Protein AF-A0A965FC58-F1 (afdb_monomer_lite)

Sequence (227 aa):
DEAPAARVEVAKRLWRQMPETAWLRRNPWITDHEKGGDAGLYDLLLNPRDVAFTVPAFNALIAAAGLRIVCLVEPLRYDPLSYLSDPKLRPRIEAMDMMQRAALAEAITGNMGVHIAYCVRADAPVNSAPWDDPAAIPCLRELDGAKLAAGIPRDGVLRVTFDGLTVPVPLPRLAGAILSRIDGKRSIGEIGDDLAQNGTAREVFAREFQALVAAMEKTNRLLISAP

Foldseek 3Di:
DDDLVVVLVVLVVVVVVDDCPDLCNVDPQQCQLPPVPSVSVCVQPPDPPDDDDQLVRVQVVQVVVQKGFPDWALLCLLAVVQPDDDPVCVVVSVPDDSSRSNNVSCVPPVNDPDTDTDMDGPPDDDDDAPLVDQQWAKAFDVDALQVVLVPQDPQQWDWQDDRNDTGTQRAFPCSSLQSNPRPRPHGNNRSLVVVVVVPQDSVNSSVRSVRRCVRCVSRVTMDTDDD

Structure (mmCIF, N/CA/C/O backbone):
data_AF-A0A965FC58-F1
#
_entry.id   AF-A0A965FC58-F1
#
loop_
_atom_site.group_PDB
_atom_site.id
_atom_site.type_symbol
_atom_site.label_atom_id
_atom_site.label_alt_id
_atom_site.label_comp_id
_atom_site.label_asym_id
_atom_site.label_entity_id
_atom_site.label_seq_id
_atom_site.pdbx_PDB_ins_code
_atom_site.Cartn_x
_atom_site.Cartn_y
_atom_site.Cartn_z
_atom_site.occupancy
_atom_site.B_iso_or_equiv
_atom_site.auth_seq_id
_atom_site.auth_comp_id
_atom_site.auth_asym_id
_atom_site.auth_atom_id
_atom_site.pdbx_PDB_model_num
ATOM 1 N N . ASP A 1 1 ? 25.022 -15.380 -28.107 1.00 76.94 1 ASP A N 1
ATOM 2 C CA . ASP A 1 1 ? 24.907 -14.219 -27.204 1.00 76.94 1 ASP A CA 1
ATOM 3 C C . ASP A 1 1 ? 26.268 -13.707 -26.783 1.00 76.94 1 ASP A C 1
ATOM 5 O O . ASP A 1 1 ? 27.195 -14.497 -26.635 1.00 76.94 1 ASP A O 1
ATOM 9 N N . GLU A 1 2 ? 26.396 -12.389 -26.641 1.00 88.81 2 GLU A N 1
ATOM 10 C CA . GLU A 1 2 ? 27.607 -11.739 -26.133 1.00 88.81 2 GLU A CA 1
ATOM 11 C C . GLU A 1 2 ? 27.845 -12.074 -24.651 1.00 88.81 2 GLU A C 1
ATOM 13 O O . GLU A 1 2 ? 26.899 -12.258 -2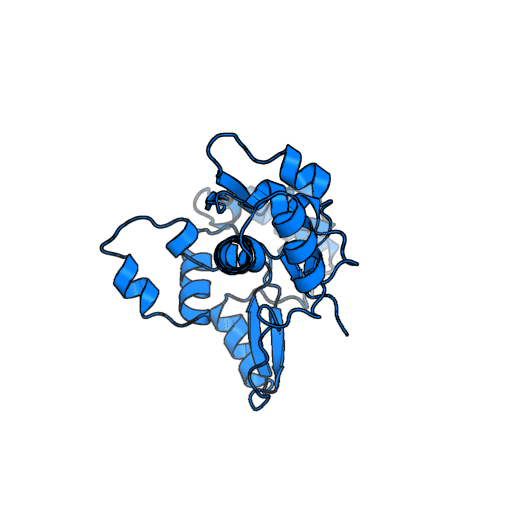3.878 1.00 88.81 2 GLU A O 1
ATOM 18 N N . ALA A 1 3 ? 29.114 -12.101 -24.232 1.00 94.12 3 ALA A N 1
ATOM 19 C CA . ALA A 1 3 ? 29.469 -12.281 -22.827 1.00 94.12 3 ALA A CA 1
ATOM 20 C C . ALA A 1 3 ? 28.916 -11.125 -21.961 1.00 94.12 3 ALA A C 1
ATOM 22 O O . ALA A 1 3 ? 28.883 -9.983 -22.431 1.00 94.12 3 ALA A O 1
ATOM 23 N N . PRO A 1 4 ? 28.542 -11.363 -20.686 1.00 93.44 4 PRO A N 1
ATOM 24 C CA . PRO A 1 4 ? 27.946 -10.337 -19.825 1.00 93.44 4 PRO A CA 1
ATOM 25 C C . PRO A 1 4 ? 28.721 -9.013 -19.777 1.00 93.44 4 PRO A C 1
ATOM 27 O O . PRO A 1 4 ? 28.120 -7.956 -19.935 1.00 93.44 4 PRO A O 1
ATOM 30 N N . ALA A 1 5 ? 30.051 -9.061 -19.658 1.00 94.75 5 ALA A N 1
ATOM 31 C CA . ALA A 1 5 ? 30.891 -7.861 -19.631 1.00 94.75 5 ALA A CA 1
ATOM 32 C C . ALA A 1 5 ? 30.798 -7.028 -20.924 1.00 94.75 5 ALA A C 1
ATOM 34 O O . ALA A 1 5 ? 30.762 -5.802 -20.867 1.00 94.75 5 ALA A O 1
ATOM 35 N N . ALA A 1 6 ? 30.700 -7.677 -22.089 1.00 96.56 6 ALA A N 1
ATOM 36 C CA . ALA A 1 6 ? 30.543 -6.978 -23.364 1.00 96.56 6 ALA A CA 1
ATOM 37 C C . ALA A 1 6 ? 29.185 -6.261 -23.444 1.00 96.56 6 ALA A C 1
ATOM 39 O O . ALA A 1 6 ? 29.128 -5.087 -23.811 1.00 96.56 6 ALA A O 1
ATOM 40 N N . ARG A 1 7 ? 28.111 -6.923 -22.992 1.00 95.94 7 ARG A N 1
ATOM 41 C CA . ARG A 1 7 ? 26.759 -6.340 -22.931 1.00 95.94 7 ARG A CA 1
ATOM 42 C C . ARG A 1 7 ? 26.706 -5.120 -22.009 1.00 95.94 7 ARG A C 1
ATOM 44 O O . ARG A 1 7 ? 26.117 -4.104 -22.373 1.00 95.94 7 ARG A O 1
ATOM 51 N N . VAL A 1 8 ? 27.356 -5.198 -20.843 1.00 96.69 8 VAL A N 1
ATOM 52 C CA . VAL A 1 8 ? 27.489 -4.071 -19.901 1.00 96.69 8 VAL A CA 1
ATOM 53 C C . VAL A 1 8 ? 28.197 -2.889 -20.560 1.00 96.69 8 VAL A C 1
ATOM 55 O O . VAL A 1 8 ? 27.718 -1.759 -20.475 1.00 96.69 8 VAL A O 1
ATOM 58 N N . GLU A 1 9 ? 29.307 -3.128 -21.260 1.00 97.38 9 GLU A N 1
ATOM 59 C CA . GLU A 1 9 ? 30.044 -2.057 -21.936 1.00 97.38 9 GLU A CA 1
ATOM 60 C C . GLU A 1 9 ? 29.221 -1.377 -23.039 1.00 97.38 9 GLU A C 1
ATOM 62 O O . GLU A 1 9 ? 29.240 -0.146 -23.156 1.00 97.38 9 GLU A O 1
ATOM 67 N N . VAL A 1 10 ? 28.447 -2.145 -23.812 1.00 96.94 10 VAL A N 1
ATOM 68 C CA . VAL A 1 10 ? 27.499 -1.596 -24.794 1.00 96.94 10 VAL A CA 1
ATOM 69 C C . VAL A 1 10 ? 26.418 -0.763 -24.096 1.00 96.94 10 VAL A C 1
ATOM 71 O O . VAL A 1 10 ? 26.195 0.387 -24.483 1.00 96.94 10 VAL A O 1
ATOM 74 N N . ALA A 1 11 ? 25.807 -1.279 -23.026 1.00 96.44 11 ALA A N 1
ATOM 75 C CA . ALA A 1 11 ? 24.782 -0.568 -22.262 1.00 96.44 11 ALA A CA 1
ATOM 76 C C . ALA A 1 11 ? 25.298 0.757 -21.679 1.00 96.44 11 ALA A C 1
ATOM 78 O O . ALA A 1 11 ? 24.645 1.786 -21.837 1.00 96.44 11 ALA A O 1
ATOM 79 N N . LYS A 1 12 ? 26.506 0.788 -21.100 1.00 97.06 12 LYS A N 1
ATOM 80 C CA . LYS A 1 12 ? 27.134 2.030 -20.603 1.00 97.06 12 LYS A CA 1
ATOM 81 C C . LYS A 1 12 ? 27.362 3.058 -21.709 1.00 97.06 12 LYS A C 1
ATOM 83 O O . LYS A 1 12 ? 27.281 4.266 -21.472 1.00 97.06 12 LYS A O 1
ATOM 88 N N . ARG A 1 13 ? 27.738 2.613 -22.913 1.00 97.25 13 ARG A N 1
ATOM 89 C CA . ARG A 1 13 ? 27.948 3.499 -24.073 1.00 97.25 13 ARG A CA 1
ATOM 90 C C . ARG A 1 13 ? 26.631 4.068 -24.582 1.00 97.25 13 ARG A C 1
ATOM 92 O O . ARG A 1 13 ? 26.593 5.256 -24.899 1.00 97.25 13 ARG A O 1
ATOM 99 N N . LEU A 1 14 ? 25.581 3.249 -24.629 1.00 95.75 14 LEU A N 1
ATOM 100 C CA . LEU A 1 14 ? 24.233 3.684 -24.981 1.00 95.75 14 LEU A CA 1
ATOM 101 C C . LEU A 1 14 ? 23.686 4.667 -23.941 1.00 95.75 14 LEU A C 1
ATOM 103 O O . LEU A 1 14 ? 23.241 5.749 -24.310 1.00 95.75 14 LEU A O 1
ATOM 107 N N . TRP A 1 15 ? 23.787 4.335 -22.650 1.00 95.94 15 TRP A N 1
ATOM 108 C CA . TRP A 1 15 ? 23.275 5.163 -21.556 1.00 95.94 15 TRP A CA 1
ATOM 109 C C . TRP A 1 15 ? 23.852 6.581 -21.578 1.00 95.94 15 TRP A C 1
ATOM 111 O O . TRP A 1 15 ? 23.108 7.559 -21.554 1.00 95.94 15 TRP A O 1
ATOM 121 N N . ARG A 1 16 ? 25.176 6.708 -21.749 1.00 95.31 16 ARG A N 1
ATOM 122 C CA . ARG A 1 16 ? 25.852 8.012 -21.874 1.00 95.31 16 ARG A CA 1
ATOM 123 C C . ARG A 1 16 ? 25.306 8.878 -23.014 1.00 95.31 16 ARG A C 1
ATOM 125 O O . ARG A 1 16 ? 25.353 10.101 -22.913 1.00 95.31 16 ARG A O 1
ATOM 132 N N . GLN A 1 17 ? 24.790 8.254 -24.070 1.00 96.00 17 GLN A N 1
ATOM 133 C CA . GLN A 1 17 ? 24.261 8.916 -25.262 1.00 96.00 17 GLN A CA 1
ATOM 134 C C . GLN A 1 17 ? 22.729 9.021 -25.272 1.00 96.00 17 GLN A C 1
ATOM 136 O O . GLN A 1 17 ? 22.182 9.611 -26.202 1.00 96.00 17 GLN A O 1
ATOM 141 N N . MET A 1 18 ? 22.021 8.474 -24.272 1.00 95.06 18 MET A N 1
ATOM 142 C CA . MET A 1 18 ? 20.559 8.554 -24.233 1.00 95.06 18 MET A CA 1
ATOM 143 C C . MET A 1 18 ? 20.109 10.019 -24.240 1.00 95.06 18 MET A C 1
ATOM 145 O O . MET A 1 18 ? 20.597 10.798 -23.424 1.00 95.06 18 MET A O 1
ATOM 149 N N . PRO A 1 19 ? 19.168 10.425 -25.103 1.00 96.06 19 PRO A N 1
ATOM 150 C CA . PRO A 1 19 ? 18.664 11.789 -25.084 1.00 96.06 19 PRO A CA 1
ATOM 151 C C . PRO A 1 19 ? 17.946 12.090 -23.763 1.00 96.06 19 PRO A C 1
ATOM 153 O O . PRO A 1 19 ? 17.388 11.204 -23.115 1.00 96.06 19 PRO A O 1
ATOM 156 N N . GLU A 1 20 ? 17.886 13.368 -23.397 1.00 94.38 20 GLU A N 1
ATOM 157 C CA . GLU A 1 20 ? 17.136 13.860 -22.231 1.00 94.38 20 GLU A CA 1
ATOM 158 C C . GLU A 1 20 ? 15.627 13.566 -22.292 1.00 94.38 20 GLU A C 1
ATOM 160 O O . GLU A 1 20 ? 14.919 13.751 -21.307 1.00 94.38 20 GLU A O 1
ATOM 165 N N . THR A 1 21 ? 15.110 13.138 -23.447 1.00 94.88 21 THR A N 1
ATOM 166 C CA . THR A 1 21 ? 13.716 12.725 -23.655 1.00 94.88 21 THR A CA 1
ATOM 167 C C . THR A 1 21 ? 13.438 11.283 -23.235 1.00 94.88 21 THR A C 1
ATOM 169 O O . THR A 1 21 ? 12.270 10.915 -23.109 1.00 94.88 21 THR A O 1
ATOM 172 N N . ALA A 1 22 ? 14.472 10.469 -23.001 1.00 94.62 22 ALA A N 1
ATOM 173 C CA . ALA A 1 22 ? 14.313 9.089 -22.563 1.00 94.62 22 ALA A CA 1
ATOM 174 C C . ALA A 1 22 ? 13.614 9.028 -21.199 1.00 94.62 22 ALA A C 1
ATOM 176 O O . ALA A 1 22 ? 14.042 9.675 -20.246 1.00 94.62 22 ALA A O 1
ATOM 177 N N . TRP A 1 23 ? 12.543 8.238 -21.096 1.00 91.31 23 TRP A N 1
ATOM 178 C CA . TRP A 1 23 ? 11.701 8.213 -19.895 1.00 91.31 23 TRP A CA 1
ATOM 179 C C . TRP A 1 23 ? 12.469 7.784 -18.649 1.00 91.31 23 TRP A C 1
ATOM 181 O O . TRP A 1 23 ? 12.365 8.451 -17.627 1.00 91.31 23 TRP A O 1
ATOM 191 N N . LEU A 1 24 ? 13.302 6.742 -18.757 1.00 92.00 24 LEU A N 1
ATOM 192 C CA . LEU A 1 24 ? 14.154 6.305 -17.652 1.00 92.00 24 LEU A CA 1
ATOM 193 C C . LEU A 1 24 ? 15.129 7.408 -17.215 1.00 92.00 24 LEU A C 1
ATOM 195 O O . LEU A 1 24 ? 15.294 7.633 -16.026 1.00 92.00 24 LEU A O 1
ATOM 199 N N . ARG A 1 25 ? 15.700 8.165 -18.162 1.00 93.38 25 ARG A N 1
ATOM 200 C CA . ARG A 1 25 ? 16.608 9.287 -17.865 1.00 93.38 25 ARG A CA 1
ATOM 201 C C . ARG A 1 25 ? 15.901 10.477 -17.213 1.00 93.38 25 ARG A C 1
ATOM 203 O O . ARG A 1 25 ? 16.520 11.213 -16.455 1.00 93.38 25 ARG A O 1
ATOM 210 N N . ARG A 1 26 ? 14.611 10.676 -17.497 1.00 93.06 26 ARG A N 1
ATOM 211 C CA . ARG A 1 26 ? 13.772 11.691 -16.836 1.00 93.06 26 ARG A CA 1
ATOM 212 C C . ARG A 1 26 ? 13.254 11.249 -15.470 1.00 93.06 26 ARG A C 1
ATOM 214 O O . ARG A 1 26 ? 12.702 12.084 -14.760 1.00 93.06 26 ARG A O 1
ATOM 221 N N . ASN A 1 27 ? 13.385 9.971 -15.119 1.00 92.06 27 ASN A N 1
ATOM 222 C CA . ASN A 1 27 ? 12.831 9.413 -13.897 1.00 92.06 27 ASN A CA 1
ATOM 223 C C . ASN A 1 27 ? 13.855 9.498 -12.750 1.00 92.06 27 ASN A C 1
ATOM 225 O O . ASN A 1 27 ? 14.824 8.744 -12.755 1.00 92.06 27 ASN A O 1
ATOM 229 N N . PRO A 1 28 ? 13.654 10.365 -11.740 1.00 91.31 28 PRO A N 1
ATOM 230 C CA . PRO A 1 28 ? 14.604 10.506 -10.637 1.00 91.31 28 PRO A CA 1
ATOM 231 C C . PRO A 1 28 ? 14.507 9.374 -9.599 1.00 91.31 28 PRO A C 1
ATOM 233 O O . PRO A 1 28 ? 15.311 9.336 -8.667 1.00 91.31 28 PRO A O 1
ATOM 236 N N . TRP A 1 29 ? 13.520 8.482 -9.720 1.00 91.38 29 TRP A N 1
ATOM 237 C CA . TRP A 1 29 ? 13.201 7.471 -8.710 1.00 91.38 29 TRP A CA 1
ATOM 238 C C . TRP A 1 29 ? 13.783 6.092 -9.036 1.00 91.38 29 TRP A C 1
ATOM 240 O O . TRP A 1 29 ? 14.096 5.336 -8.123 1.00 91.38 29 TRP A O 1
ATOM 250 N N . ILE A 1 30 ? 13.997 5.776 -10.317 1.00 90.81 30 ILE A N 1
ATOM 251 C CA . ILE A 1 30 ? 14.591 4.504 -10.756 1.00 90.81 30 ILE A CA 1
ATOM 252 C C . ILE A 1 30 ? 16.074 4.733 -11.063 1.00 90.81 30 ILE A C 1
ATOM 254 O O . ILE A 1 30 ? 16.425 5.159 -12.158 1.00 90.81 30 ILE A O 1
ATOM 258 N N . THR A 1 31 ? 16.951 4.460 -10.090 1.00 91.94 31 THR A N 1
ATOM 259 C CA . THR A 1 31 ? 18.372 4.885 -10.151 1.00 91.94 31 THR A CA 1
ATOM 260 C C . THR A 1 31 ? 19.401 3.752 -10.093 1.00 91.94 31 THR A C 1
ATOM 262 O O . THR A 1 31 ? 20.603 4.015 -10.069 1.00 91.94 31 THR A O 1
ATOM 265 N N . ASP A 1 32 ? 18.967 2.492 -10.092 1.00 91.25 32 ASP A N 1
ATOM 266 C CA . ASP A 1 32 ? 19.854 1.343 -9.841 1.00 91.25 32 ASP A CA 1
ATOM 267 C C . ASP A 1 32 ? 20.935 1.177 -10.914 1.00 91.25 32 ASP A C 1
ATOM 269 O O . ASP A 1 32 ? 22.079 0.850 -10.604 1.00 91.25 32 ASP A O 1
ATOM 273 N N . HIS A 1 33 ? 20.615 1.508 -12.166 1.00 93.25 33 HIS A N 1
ATOM 274 C CA . HIS A 1 33 ? 21.570 1.512 -13.274 1.00 93.25 33 HIS A CA 1
ATOM 275 C C . HIS A 1 33 ? 22.667 2.585 -13.156 1.00 93.25 33 HIS A C 1
ATOM 277 O O . HIS A 1 33 ? 23.696 2.477 -13.822 1.00 93.25 33 HIS A O 1
ATOM 283 N N . GLU A 1 34 ? 22.470 3.607 -12.318 1.00 92.56 34 GLU A N 1
ATOM 284 C CA . GLU A 1 34 ? 23.461 4.657 -12.058 1.00 92.56 34 GLU A CA 1
ATOM 285 C C . GLU A 1 34 ? 24.227 4.406 -10.756 1.00 92.56 34 GLU A C 1
ATOM 287 O O . GLU A 1 34 ? 25.446 4.564 -10.708 1.00 92.56 34 GLU A O 1
ATOM 292 N N . LYS A 1 35 ? 23.519 4.006 -9.692 1.00 93.25 35 LYS A N 1
ATOM 293 C CA . LYS A 1 35 ? 24.089 3.855 -8.342 1.00 93.25 35 LYS A CA 1
ATOM 294 C C . LYS A 1 35 ? 24.624 2.452 -8.058 1.00 93.25 35 LYS A C 1
ATOM 296 O O . LYS A 1 35 ? 25.523 2.306 -7.237 1.00 93.25 35 LYS A O 1
ATOM 301 N N . GLY A 1 36 ? 24.090 1.431 -8.724 1.00 92.19 36 GLY A N 1
ATOM 302 C CA . GLY A 1 36 ? 24.431 0.022 -8.505 1.00 92.19 36 GLY A CA 1
ATOM 303 C C . GLY A 1 36 ? 25.632 -0.479 -9.312 1.00 92.19 36 GLY A C 1
ATOM 304 O O . GLY A 1 36 ? 25.930 -1.674 -9.285 1.00 92.19 36 GLY A O 1
ATOM 305 N N . GLY A 1 37 ? 26.315 0.404 -10.050 1.00 95.00 37 GLY A N 1
ATOM 306 C CA . GLY A 1 37 ? 27.432 0.042 -10.923 1.00 95.00 37 GLY A CA 1
ATOM 307 C C . GLY A 1 37 ? 27.034 -0.974 -11.998 1.00 95.00 37 GLY A C 1
ATOM 308 O O . GLY A 1 37 ? 25.885 -1.031 -12.432 1.00 95.00 37 GLY A O 1
ATOM 309 N N . ASP A 1 38 ? 27.986 -1.804 -12.422 1.00 96.12 38 ASP A N 1
ATOM 310 C CA . ASP A 1 38 ? 27.776 -2.790 -13.491 1.00 96.12 38 ASP A CA 1
ATOM 311 C C . ASP A 1 38 ? 26.689 -3.811 -13.144 1.00 96.12 38 ASP A C 1
ATOM 313 O O . ASP A 1 38 ? 25.935 -4.218 -14.024 1.00 96.12 38 ASP A O 1
ATOM 317 N N . ALA A 1 39 ? 26.582 -4.192 -11.867 1.00 94.75 39 ALA A N 1
ATOM 318 C CA . ALA A 1 39 ? 25.564 -5.124 -11.396 1.00 94.75 39 ALA A CA 1
ATOM 319 C C . ALA A 1 39 ? 24.161 -4.513 -11.478 1.00 94.75 39 ALA A C 1
ATOM 321 O O . ALA A 1 39 ? 23.278 -5.134 -12.056 1.00 94.75 39 ALA A O 1
ATOM 322 N N . GLY A 1 40 ? 23.969 -3.286 -10.979 1.00 94.50 40 GLY A N 1
ATOM 323 C CA . GLY A 1 40 ? 22.675 -2.597 -11.058 1.00 94.50 40 GLY A CA 1
ATOM 324 C C . GLY A 1 40 ? 22.259 -2.265 -12.493 1.00 94.50 40 GLY A C 1
ATOM 325 O O . GLY A 1 40 ? 21.093 -2.407 -12.851 1.00 94.50 40 GLY A O 1
ATOM 326 N N . LEU A 1 41 ? 23.214 -1.896 -13.356 1.00 95.50 41 LEU A N 1
ATOM 327 C CA . LEU A 1 41 ? 22.957 -1.701 -14.786 1.00 95.50 41 LEU A CA 1
ATOM 328 C C . LEU A 1 41 ? 22.534 -3.008 -15.463 1.00 95.50 41 LEU A C 1
ATOM 330 O O . LEU A 1 41 ? 21.607 -3.014 -16.274 1.00 95.50 41 LEU A O 1
ATOM 334 N N . TYR A 1 42 ? 23.226 -4.106 -15.151 1.00 95.00 42 TYR A N 1
ATOM 335 C CA . TYR A 1 42 ? 22.917 -5.405 -15.728 1.00 95.00 42 TYR A CA 1
ATOM 336 C C . TYR A 1 42 ? 21.566 -5.927 -15.250 1.00 95.00 42 TYR A C 1
ATOM 338 O O . TYR A 1 42 ? 20.778 -6.388 -16.067 1.00 95.00 42 TYR A O 1
ATOM 346 N N . ASP A 1 43 ? 21.291 -5.834 -13.953 1.00 93.12 43 ASP A N 1
ATOM 347 C CA . ASP A 1 43 ? 20.045 -6.306 -13.361 1.00 93.12 43 ASP A CA 1
ATOM 348 C C . ASP A 1 43 ? 18.835 -5.523 -13.885 1.00 93.12 43 ASP A C 1
ATOM 350 O O . ASP A 1 43 ? 17.861 -6.114 -14.339 1.00 93.12 43 ASP A O 1
ATOM 354 N N . LEU A 1 44 ? 18.926 -4.193 -13.956 1.00 92.94 44 LEU A N 1
ATOM 355 C CA . LEU A 1 44 ? 17.796 -3.383 -14.405 1.00 92.94 44 LEU A CA 1
ATOM 356 C C . LEU A 1 44 ? 17.560 -3.450 -15.925 1.00 92.94 44 LEU A C 1
ATOM 358 O O . LEU A 1 44 ? 16.413 -3.453 -16.365 1.00 92.94 44 LEU A O 1
ATOM 362 N N . LEU A 1 45 ? 18.623 -3.436 -16.743 1.00 92.75 45 LEU A N 1
ATOM 363 C CA . LEU A 1 45 ? 18.497 -3.236 -18.200 1.00 92.75 45 LEU A CA 1
ATOM 364 C C . LEU A 1 45 ? 18.871 -4.450 -19.052 1.00 92.75 45 LEU A C 1
ATOM 366 O O . LEU A 1 45 ? 18.564 -4.470 -20.244 1.00 92.75 45 LEU A O 1
ATOM 370 N N . LEU A 1 46 ? 19.578 -5.432 -18.492 1.00 93.88 46 LEU A N 1
ATOM 371 C CA . LEU A 1 46 ? 20.135 -6.563 -19.240 1.00 93.88 46 LEU A CA 1
ATOM 372 C C . LEU A 1 46 ? 19.735 -7.928 -18.663 1.00 93.88 46 LEU A C 1
ATOM 374 O O . LEU A 1 46 ? 20.214 -8.950 -19.175 1.00 93.88 46 LEU A O 1
ATOM 378 N N . ASN A 1 47 ? 18.883 -7.972 -17.637 1.00 90.56 47 ASN A N 1
ATOM 379 C CA . ASN A 1 47 ? 18.485 -9.218 -17.001 1.00 90.56 47 ASN A CA 1
ATOM 380 C C . ASN A 1 47 ? 17.777 -10.129 -18.031 1.00 90.56 47 ASN A C 1
ATOM 382 O O . ASN A 1 47 ? 16.819 -9.712 -18.678 1.00 90.56 47 ASN A O 1
ATOM 386 N N . PRO A 1 48 ? 18.280 -11.359 -18.258 1.00 88.94 48 PRO A N 1
ATOM 387 C CA . PRO A 1 48 ? 17.752 -12.252 -19.290 1.00 88.94 48 PRO A CA 1
ATOM 388 C C . PRO A 1 48 ? 16.490 -13.013 -18.858 1.00 88.94 48 PRO A C 1
ATOM 390 O O . PRO A 1 48 ? 15.940 -13.769 -19.657 1.00 88.94 48 PRO A O 1
ATOM 393 N N . ARG A 1 49 ? 16.088 -12.899 -17.588 1.00 88.94 49 ARG A N 1
ATOM 394 C CA . ARG A 1 49 ? 14.966 -13.631 -16.985 1.00 88.94 49 ARG A CA 1
ATOM 395 C C . ARG A 1 49 ? 13.820 -12.701 -16.629 1.00 88.94 49 ARG A C 1
ATOM 397 O O . ARG A 1 49 ? 12.665 -13.066 -16.835 1.00 88.94 49 ARG A O 1
ATOM 404 N N . ASP A 1 50 ? 14.149 -11.532 -16.099 1.00 89.75 50 ASP A N 1
ATOM 405 C CA . ASP A 1 50 ? 13.163 -10.589 -15.603 1.00 89.75 50 ASP A CA 1
ATOM 406 C C . ASP A 1 50 ? 12.488 -9.878 -16.775 1.00 89.75 50 ASP A C 1
ATOM 408 O O . ASP A 1 50 ? 13.127 -9.378 -17.702 1.00 89.75 50 ASP A O 1
ATOM 412 N N . VAL A 1 51 ? 11.160 -9.847 -16.726 1.00 88.88 51 VAL A N 1
ATOM 413 C CA . VAL A 1 51 ? 10.321 -9.148 -17.695 1.00 88.88 51 VAL A CA 1
ATOM 414 C C . VAL A 1 51 ? 9.615 -8.030 -16.950 1.00 88.88 51 VAL A C 1
ATOM 416 O O . VAL A 1 51 ? 8.927 -8.274 -15.960 1.00 88.88 51 VAL A O 1
ATOM 419 N N . ALA A 1 52 ? 9.776 -6.801 -17.433 1.00 90.06 52 ALA A N 1
ATOM 420 C CA . ALA A 1 52 ? 9.020 -5.673 -16.915 1.00 90.06 52 ALA A CA 1
ATOM 421 C C . ALA A 1 52 ? 7.547 -5.813 -17.324 1.00 90.06 52 ALA A C 1
ATOM 423 O O . ALA A 1 52 ? 7.228 -5.939 -18.509 1.00 90.06 52 ALA A O 1
ATOM 424 N N . PHE A 1 53 ? 6.651 -5.765 -16.343 1.00 94.88 53 PHE A N 1
ATOM 425 C CA . PHE A 1 53 ? 5.211 -5.771 -16.563 1.00 94.88 53 PHE A CA 1
ATOM 426 C C . PHE A 1 53 ? 4.619 -4.439 -16.130 1.00 94.88 53 PHE A C 1
ATOM 428 O O . PHE A 1 53 ? 4.926 -3.959 -15.045 1.00 94.88 53 PHE A O 1
ATOM 435 N N . THR A 1 54 ? 3.724 -3.896 -16.954 1.00 97.00 54 THR A N 1
ATOM 436 C CA . THR A 1 54 ? 2.754 -2.911 -16.471 1.00 97.00 54 THR A CA 1
ATOM 437 C C . THR A 1 54 ? 1.737 -3.597 -15.563 1.00 97.00 54 THR A C 1
ATOM 439 O O . THR A 1 54 ? 1.534 -4.812 -15.676 1.00 97.00 54 THR A O 1
ATOM 442 N N . VAL A 1 55 ? 1.015 -2.851 -14.729 1.00 97.94 55 VAL A N 1
ATOM 443 C CA . VAL A 1 55 ? -0.057 -3.408 -13.885 1.00 97.94 55 VAL A CA 1
ATOM 444 C C . VAL A 1 55 ? -1.065 -4.252 -14.694 1.00 97.94 55 VAL A C 1
ATOM 446 O O . VAL A 1 55 ? -1.351 -5.381 -14.278 1.00 97.94 55 VAL A O 1
ATOM 449 N N . PRO A 1 56 ? -1.582 -3.809 -15.864 1.00 98.19 56 PRO A N 1
ATOM 450 C CA . PRO A 1 56 ? -2.457 -4.643 -16.692 1.00 98.19 56 PRO A CA 1
ATOM 451 C C . PRO A 1 56 ? -1.793 -5.926 -17.203 1.00 98.19 56 PRO A C 1
ATOM 453 O O . PRO A 1 56 ? -2.426 -6.982 -17.205 1.00 98.19 56 PRO A O 1
ATOM 456 N N . ALA A 1 57 ? -0.527 -5.856 -17.628 1.00 97.94 57 ALA A N 1
ATOM 457 C CA . ALA A 1 57 ? 0.195 -7.017 -18.140 1.00 97.94 57 ALA A CA 1
ATOM 458 C C . ALA A 1 57 ? 0.504 -8.025 -17.021 1.00 97.94 57 ALA A C 1
ATOM 460 O O . ALA A 1 57 ? 0.365 -9.232 -17.218 1.00 97.94 57 ALA A O 1
ATOM 461 N N . PHE A 1 58 ? 0.836 -7.531 -15.826 1.00 97.44 58 PHE A N 1
ATOM 462 C CA . PHE A 1 58 ? 1.020 -8.353 -14.637 1.00 97.44 58 PHE A CA 1
ATOM 463 C C . PHE A 1 58 ? -0.285 -9.051 -14.243 1.00 97.44 58 PHE A C 1
ATOM 465 O O . PHE A 1 58 ? -0.297 -10.260 -14.023 1.00 97.44 58 PHE A O 1
ATOM 472 N N . ASN A 1 59 ? -1.413 -8.333 -14.251 1.00 98.12 59 ASN A N 1
ATOM 473 C CA . ASN A 1 59 ? -2.723 -8.935 -14.008 1.00 98.12 59 ASN A CA 1
ATOM 474 C C . ASN A 1 59 ? -3.048 -10.050 -15.011 1.00 98.12 59 ASN A C 1
ATOM 476 O O . ASN A 1 59 ? -3.536 -11.110 -14.627 1.00 98.12 59 ASN A O 1
ATOM 480 N N . ALA A 1 60 ? -2.766 -9.817 -16.296 1.00 98.19 60 ALA A N 1
ATOM 481 C CA . ALA A 1 60 ? -2.998 -10.796 -17.351 1.00 98.19 60 ALA A CA 1
ATOM 482 C C . ALA A 1 60 ? -2.141 -12.058 -17.162 1.00 98.19 60 ALA A C 1
ATOM 484 O O . ALA A 1 60 ? -2.651 -13.164 -17.336 1.00 98.19 60 ALA A O 1
ATOM 485 N N . LEU A 1 61 ? -0.876 -11.907 -16.749 1.00 97.56 61 LEU A N 1
ATOM 486 C CA . LEU A 1 61 ? -0.000 -13.030 -16.404 1.00 97.56 61 LEU A CA 1
ATOM 487 C C . LEU A 1 61 ? -0.587 -13.868 -15.258 1.00 97.56 61 LEU A C 1
ATOM 489 O O . LEU A 1 61 ? -0.677 -15.090 -15.371 1.00 97.56 61 LEU A O 1
ATOM 493 N N . ILE A 1 62 ? -1.013 -13.216 -14.172 1.00 98.19 62 ILE A N 1
ATOM 494 C CA . ILE A 1 62 ? -1.604 -13.894 -13.010 1.00 98.19 62 ILE A CA 1
ATOM 495 C C . ILE A 1 62 ? -2.911 -14.604 -13.394 1.00 98.19 62 ILE A C 1
ATOM 497 O O . ILE A 1 62 ? -3.109 -15.767 -13.041 1.00 98.19 62 ILE A O 1
ATOM 501 N N . ALA A 1 63 ? -3.771 -13.950 -14.178 1.00 98.12 63 ALA A N 1
ATOM 502 C CA . ALA A 1 63 ? -5.020 -14.533 -14.663 1.00 98.12 63 ALA A CA 1
ATOM 503 C C . ALA A 1 63 ? -4.787 -15.758 -15.562 1.00 98.12 63 ALA A C 1
ATOM 505 O O . ALA A 1 63 ? -5.466 -16.774 -15.408 1.00 98.12 63 ALA A O 1
ATOM 506 N N . ALA A 1 64 ? -3.794 -15.703 -16.457 1.00 98.19 64 ALA A N 1
ATOM 507 C CA . ALA A 1 64 ? -3.425 -16.827 -17.317 1.00 98.19 64 ALA A CA 1
ATOM 508 C C . ALA A 1 64 ? -2.945 -18.055 -16.522 1.00 98.19 64 ALA A C 1
ATOM 510 O O . ALA A 1 64 ? -3.091 -19.185 -16.984 1.00 98.19 64 ALA A O 1
ATOM 511 N N . ALA A 1 65 ? -2.428 -17.847 -15.308 1.00 98.06 65 ALA A N 1
ATOM 512 C CA . ALA A 1 65 ? -2.052 -18.913 -14.384 1.00 98.06 65 ALA A CA 1
ATOM 513 C C . ALA A 1 65 ? -3.233 -19.475 -13.559 1.00 98.06 65 ALA A C 1
ATOM 515 O O . ALA A 1 65 ? -3.018 -20.298 -12.670 1.00 98.06 65 ALA A O 1
ATOM 516 N N . GLY A 1 66 ? -4.477 -19.044 -13.812 1.00 98.19 66 GLY A N 1
ATOM 517 C CA . GLY A 1 66 ? -5.656 -19.476 -13.049 1.00 98.19 66 GLY A CA 1
ATOM 518 C C . GLY A 1 66 ? -5.754 -18.848 -11.653 1.00 98.19 66 GLY A C 1
ATOM 519 O O . GLY A 1 66 ? -6.431 -19.378 -10.766 1.00 98.19 66 GLY A O 1
ATOM 520 N N . LEU A 1 67 ? -5.070 -17.724 -11.443 1.00 98.44 67 LEU A N 1
ATOM 521 C CA . LEU A 1 67 ? -5.042 -16.982 -10.187 1.00 98.44 67 LEU A CA 1
ATOM 522 C C . LEU A 1 67 ? -5.745 -15.627 -10.342 1.00 98.44 67 LEU A C 1
ATOM 524 O O . LEU A 1 67 ? -5.961 -15.133 -11.446 1.00 98.44 67 LEU A O 1
ATOM 528 N N . ARG A 1 68 ? -6.075 -14.993 -9.218 1.00 97.56 68 ARG A N 1
ATOM 529 C CA . ARG A 1 68 ? -6.517 -13.596 -9.159 1.00 97.56 68 ARG A CA 1
ATOM 530 C C . ARG A 1 68 ? -5.731 -12.835 -8.104 1.00 97.56 68 ARG A C 1
ATOM 532 O O . ARG A 1 68 ? -5.465 -13.367 -7.023 1.00 97.56 68 ARG A O 1
ATOM 539 N N . ILE A 1 69 ? -5.402 -11.583 -8.405 1.00 97.44 69 ILE A N 1
ATOM 540 C CA . ILE A 1 69 ? -4.808 -10.657 -7.440 1.00 97.44 69 ILE A CA 1
ATOM 541 C C . ILE A 1 69 ? -5.896 -10.241 -6.447 1.00 97.44 69 ILE A C 1
ATOM 543 O O . ILE A 1 69 ? -6.997 -9.866 -6.847 1.00 97.44 69 ILE A O 1
ATOM 547 N N . VAL A 1 70 ? -5.594 -10.321 -5.151 1.00 95.12 70 VAL A N 1
ATOM 548 C CA . VAL A 1 70 ? -6.506 -9.889 -4.072 1.00 95.12 70 VAL A CA 1
ATOM 549 C C . VAL A 1 70 ? -6.020 -8.646 -3.350 1.00 95.12 70 VAL A C 1
ATOM 551 O O . VAL A 1 70 ? -6.805 -7.971 -2.695 1.00 95.12 70 VAL A O 1
ATOM 554 N N . CYS A 1 71 ? -4.729 -8.349 -3.462 1.00 94.50 71 CYS A N 1
ATOM 555 C CA . CYS A 1 71 ? -4.114 -7.173 -2.878 1.00 94.50 71 CYS A CA 1
ATOM 556 C C . CYS A 1 71 ? -2.824 -6.867 -3.635 1.00 94.50 71 CYS A C 1
ATOM 558 O O . CYS A 1 71 ? -1.979 -7.750 -3.792 1.00 94.50 71 CYS A O 1
ATOM 560 N N . LEU A 1 72 ? -2.676 -5.621 -4.079 1.00 96.75 72 LEU A N 1
ATOM 561 C CA . LEU A 1 72 ? -1.380 -5.047 -4.421 1.00 96.75 72 LEU A CA 1
ATOM 562 C C . LEU A 1 72 ? -0.805 -4.436 -3.142 1.00 96.75 72 LEU A C 1
ATOM 564 O O . LEU A 1 72 ? -1.453 -3.609 -2.500 1.00 96.75 72 LEU A O 1
ATOM 568 N N . VAL A 1 73 ? 0.378 -4.895 -2.741 1.00 94.25 73 VAL A N 1
ATOM 569 C CA . VAL A 1 73 ? 0.987 -4.540 -1.456 1.00 94.25 73 VAL A CA 1
ATOM 570 C C . VAL A 1 73 ? 1.309 -3.049 -1.437 1.00 94.25 73 VAL A C 1
ATOM 572 O O . VAL A 1 73 ? 1.830 -2.510 -2.407 1.00 94.25 73 VAL A O 1
ATOM 575 N N . GLU A 1 74 ? 0.983 -2.414 -0.308 1.00 93.12 74 GLU A N 1
ATOM 576 C CA . GLU A 1 74 ? 0.790 -0.961 -0.171 1.00 93.12 74 GLU A CA 1
ATOM 577 C C . GLU A 1 74 ? -0.426 -0.436 -0.965 1.00 93.12 74 GLU A C 1
ATOM 579 O O . GLU A 1 74 ? -0.265 0.435 -1.822 1.00 93.12 74 GLU A O 1
ATOM 584 N N . PRO A 1 75 ? -1.663 -0.904 -0.678 1.00 95.25 75 PRO A N 1
ATOM 585 C CA . PRO A 1 75 ? -2.856 -0.534 -1.453 1.00 95.25 75 PRO A CA 1
ATOM 586 C C . PRO A 1 75 ? -3.061 0.974 -1.653 1.00 95.25 75 PRO A C 1
ATOM 588 O O . PRO A 1 75 ? -3.531 1.400 -2.704 1.00 95.25 75 PRO A O 1
ATOM 591 N N . LEU A 1 76 ? -2.667 1.796 -0.674 1.00 96.56 76 LEU A N 1
ATOM 592 C CA . LEU A 1 76 ? -2.723 3.257 -0.738 1.00 96.56 76 LEU A CA 1
ATOM 593 C C . LEU A 1 76 ? -1.978 3.822 -1.956 1.00 96.56 76 LEU A C 1
ATOM 595 O O . LEU A 1 76 ? -2.422 4.805 -2.543 1.00 96.56 76 LEU A O 1
ATOM 599 N N . ARG A 1 77 ? -0.859 3.202 -2.346 1.00 95.88 77 ARG A N 1
ATOM 600 C CA . ARG A 1 77 ? -0.052 3.608 -3.502 1.00 95.88 77 ARG A CA 1
ATOM 601 C C . ARG A 1 77 ? -0.818 3.433 -4.819 1.00 95.88 77 ARG A C 1
ATOM 603 O O . ARG A 1 77 ? -0.653 4.231 -5.740 1.00 95.88 77 ARG A O 1
ATOM 610 N N . TYR A 1 78 ? -1.699 2.433 -4.871 1.00 97.38 78 TYR A N 1
ATOM 611 C CA . TYR A 1 78 ? -2.510 2.059 -6.031 1.00 97.38 78 TYR A CA 1
ATOM 612 C C . TYR A 1 78 ? -3.919 2.670 -6.032 1.00 97.38 78 TYR A C 1
ATOM 614 O O . TYR A 1 78 ? -4.720 2.328 -6.901 1.00 97.38 78 TYR A O 1
ATOM 622 N N . ASP A 1 79 ? -4.239 3.562 -5.089 1.00 96.19 79 ASP A N 1
ATOM 623 C CA . ASP A 1 79 ? -5.520 4.270 -5.041 1.00 96.19 79 ASP A CA 1
ATOM 624 C C . ASP A 1 79 ? -5.368 5.729 -5.510 1.00 96.19 79 ASP A C 1
ATOM 626 O O . ASP A 1 79 ? -4.937 6.586 -4.731 1.00 96.19 79 ASP A O 1
ATOM 630 N N . PRO A 1 80 ? -5.781 6.062 -6.748 1.00 96.88 80 PRO A N 1
ATOM 631 C CA . PRO A 1 80 ? -5.682 7.424 -7.262 1.00 96.88 80 PRO A CA 1
ATOM 632 C C . PRO A 1 80 ? -6.457 8.449 -6.425 1.00 96.88 80 PRO A C 1
ATOM 634 O O . PRO A 1 80 ? -6.062 9.611 -6.378 1.00 96.88 80 PRO A O 1
ATOM 637 N N . LEU A 1 81 ? -7.528 8.051 -5.719 1.00 95.56 81 LEU A N 1
ATOM 638 C CA . LEU A 1 81 ? -8.299 8.967 -4.862 1.00 95.56 81 LEU A CA 1
ATOM 639 C C . LEU A 1 81 ? -7.511 9.462 -3.646 1.00 95.56 81 LEU A C 1
ATOM 641 O O . LEU A 1 81 ? -7.936 10.409 -2.985 1.00 95.56 81 LEU A O 1
ATOM 645 N N . SER A 1 82 ? -6.373 8.840 -3.345 1.00 93.56 82 SER A N 1
ATOM 646 C CA . SER A 1 82 ? -5.529 9.249 -2.230 1.00 93.56 82 SER A CA 1
ATOM 647 C C . SER A 1 82 ? -4.635 10.455 -2.564 1.00 93.56 82 SER A C 1
ATOM 649 O O . SER A 1 82 ? -4.141 11.113 -1.653 1.00 93.56 82 SER A O 1
ATOM 651 N N . TYR A 1 83 ? -4.464 10.800 -3.845 1.00 93.44 83 TYR A N 1
ATOM 652 C CA . TYR A 1 83 ? -3.653 11.951 -4.277 1.00 93.44 83 TYR A CA 1
ATOM 653 C C . TYR A 1 83 ? -4.241 12.746 -5.459 1.00 93.44 83 TYR A C 1
ATOM 655 O O . TYR A 1 83 ? -3.705 13.796 -5.811 1.00 93.44 83 TYR A O 1
ATOM 663 N N . LEU A 1 84 ? -5.372 12.322 -6.032 1.00 94.81 84 LEU A N 1
ATOM 664 C CA . LEU A 1 84 ? -6.193 13.125 -6.941 1.00 94.81 84 LEU A CA 1
ATOM 665 C C . LEU A 1 84 ? -7.404 13.691 -6.192 1.00 94.81 84 LEU A C 1
ATOM 667 O O . LEU A 1 84 ? -8.290 12.952 -5.769 1.00 94.81 84 LEU A O 1
ATOM 671 N N . SER A 1 85 ? -7.461 15.016 -6.054 1.00 92.50 85 SER A N 1
ATOM 672 C CA . SER A 1 85 ? -8.501 15.711 -5.282 1.00 92.50 85 SER A CA 1
ATOM 673 C C . SER A 1 85 ? -9.629 16.317 -6.125 1.00 92.50 85 SER A C 1
ATOM 675 O O . SER A 1 85 ? -10.580 16.855 -5.557 1.00 92.50 85 SER A O 1
ATOM 677 N N . ASP A 1 86 ? -9.560 16.238 -7.460 1.00 95.38 86 ASP A N 1
ATOM 678 C CA . ASP A 1 86 ? -10.569 16.840 -8.339 1.00 95.38 86 ASP A CA 1
ATOM 679 C C . ASP A 1 86 ? -11.929 16.116 -8.199 1.00 95.38 86 ASP A C 1
ATOM 681 O O . ASP A 1 86 ? -12.051 14.936 -8.562 1.00 95.38 86 ASP A O 1
ATOM 685 N N . PRO A 1 87 ? -12.989 16.806 -7.729 1.00 95.25 87 PRO A N 1
ATOM 686 C CA . PRO A 1 87 ? -14.302 16.200 -7.526 1.00 95.25 87 PRO A CA 1
ATOM 687 C C . PRO A 1 87 ? -14.960 15.714 -8.824 1.00 95.25 87 PRO A C 1
ATOM 689 O O . PRO A 1 87 ? -15.846 14.866 -8.764 1.00 95.25 87 PRO A O 1
ATOM 692 N N . LYS A 1 88 ? -14.544 16.203 -10.000 1.00 96.88 88 LYS A N 1
ATOM 693 C CA . LYS A 1 88 ? -15.042 15.733 -11.302 1.00 96.88 88 LYS A CA 1
ATOM 694 C C . LYS A 1 88 ? -14.387 14.427 -11.747 1.00 96.88 88 LYS A C 1
ATOM 696 O O . LYS A 1 88 ? -14.985 13.691 -12.533 1.00 96.88 88 LYS A O 1
ATOM 701 N N . LEU A 1 89 ? -13.179 14.129 -11.262 1.00 96.06 89 LEU A N 1
ATOM 702 C CA . LEU A 1 89 ? -12.509 12.852 -11.523 1.00 96.06 89 LEU A CA 1
ATOM 703 C C . LEU A 1 89 ? -13.024 11.747 -10.599 1.00 96.06 89 LEU A C 1
ATOM 705 O O . LEU A 1 89 ? -13.116 10.598 -11.031 1.00 96.06 89 LEU A O 1
ATOM 709 N N . ARG A 1 90 ? -13.412 12.096 -9.365 1.00 96.62 90 ARG A N 1
ATOM 710 C CA . ARG A 1 90 ? -13.847 11.136 -8.340 1.00 96.62 90 ARG A CA 1
ATOM 711 C C . ARG A 1 90 ? -14.894 10.123 -8.840 1.00 96.62 90 ARG A C 1
ATOM 713 O O . ARG A 1 90 ? -14.583 8.943 -8.746 1.00 96.62 90 ARG A O 1
ATOM 720 N N . PRO A 1 91 ? -16.039 10.500 -9.449 1.00 97.56 91 PRO A N 1
ATOM 721 C CA . PRO A 1 91 ? -17.039 9.519 -9.888 1.00 97.56 91 PRO A CA 1
ATOM 722 C C . PRO A 1 91 ? -16.508 8.519 -10.923 1.00 97.56 91 PRO A C 1
ATOM 724 O O . PRO A 1 91 ? -16.921 7.363 -10.951 1.00 97.56 91 PRO A O 1
ATOM 727 N N . ARG A 1 92 ? -15.570 8.953 -11.778 1.00 97.12 92 ARG A N 1
ATOM 728 C CA . ARG A 1 92 ? -14.951 8.082 -12.786 1.00 97.12 92 ARG A CA 1
ATOM 729 C C . ARG A 1 92 ? -14.022 7.065 -12.141 1.00 97.12 92 ARG A C 1
ATOM 731 O O . ARG A 1 92 ? -14.046 5.907 -12.528 1.00 97.12 92 ARG A O 1
ATOM 738 N N . ILE A 1 93 ? -13.224 7.504 -11.170 1.00 97.44 93 ILE A N 1
ATOM 739 C CA . ILE A 1 93 ? -12.317 6.628 -10.422 1.00 97.44 93 ILE A CA 1
ATOM 740 C C . ILE A 1 93 ? -13.125 5.704 -9.501 1.00 97.44 93 ILE A C 1
ATOM 742 O O . ILE A 1 93 ? -12.788 4.536 -9.354 1.00 97.44 93 ILE A O 1
ATOM 746 N N . GLU A 1 94 ? -14.225 6.189 -8.923 1.00 96.56 94 GLU A N 1
ATOM 747 C CA . GLU A 1 94 ? -15.125 5.395 -8.083 1.00 96.56 94 GLU A CA 1
ATOM 748 C C . GLU A 1 94 ? -15.738 4.206 -8.824 1.00 96.56 94 GLU A C 1
ATOM 750 O O . GLU A 1 94 ? -15.828 3.125 -8.247 1.00 96.56 94 GLU A O 1
ATOM 755 N N . ALA A 1 95 ? -16.056 4.382 -10.109 1.00 97.56 95 ALA A N 1
ATOM 756 C CA . ALA A 1 95 ? -16.563 3.329 -10.985 1.00 97.56 95 ALA A CA 1
ATOM 757 C C . ALA A 1 95 ? -15.498 2.313 -11.450 1.00 97.56 95 ALA A C 1
ATOM 759 O O . ALA A 1 95 ? -15.862 1.303 -12.050 1.00 97.56 95 ALA A O 1
ATOM 760 N N . MET A 1 96 ? -14.206 2.570 -11.213 1.00 98.31 96 MET A N 1
ATOM 761 C CA . MET A 1 96 ? -13.127 1.659 -11.598 1.00 98.31 96 MET A CA 1
ATOM 762 C C . MET A 1 96 ? -12.969 0.513 -10.600 1.00 98.31 96 MET A C 1
ATOM 764 O O . MET A 1 96 ? -12.990 0.726 -9.381 1.00 98.31 96 MET A O 1
ATOM 768 N N . ASP A 1 97 ? -12.709 -0.682 -11.129 1.00 96.69 97 ASP A N 1
ATOM 769 C CA . ASP A 1 97 ? -12.263 -1.821 -10.331 1.00 96.69 97 ASP A CA 1
ATOM 770 C C . ASP A 1 97 ? -10.831 -1.624 -9.787 1.00 96.69 97 ASP A C 1
ATOM 772 O O . ASP A 1 97 ? -10.126 -0.665 -10.119 1.00 96.69 97 ASP A O 1
ATOM 776 N N . MET A 1 98 ? -10.390 -2.541 -8.920 1.00 96.06 98 MET A N 1
ATOM 777 C CA . MET A 1 98 ? -9.070 -2.478 -8.283 1.00 96.06 98 MET A CA 1
ATOM 778 C C . MET A 1 98 ? -7.921 -2.399 -9.300 1.00 96.06 98 MET A C 1
ATOM 780 O O . MET A 1 98 ? -6.992 -1.615 -9.109 1.00 96.06 98 MET A O 1
ATOM 784 N N . MET A 1 99 ? -7.972 -3.184 -10.379 1.00 97.69 99 MET A N 1
ATOM 785 C CA . MET A 1 99 ? -6.879 -3.253 -11.351 1.00 97.69 99 MET A CA 1
ATOM 786 C C . MET A 1 99 ? -6.883 -2.054 -12.298 1.00 97.69 99 MET A C 1
ATOM 788 O O . MET A 1 99 ? -5.817 -1.569 -12.669 1.00 97.69 99 MET A O 1
ATOM 792 N N . GLN A 1 100 ? -8.057 -1.519 -12.632 1.00 98.25 100 GLN A N 1
ATOM 793 C CA . GLN A 1 100 ? -8.202 -0.264 -13.368 1.00 98.25 100 GLN A CA 1
ATOM 794 C C . GLN A 1 100 ? -7.648 0.925 -12.572 1.00 98.25 100 GLN A C 1
ATOM 796 O O . GLN A 1 100 ? -6.919 1.749 -13.126 1.00 98.25 100 GLN A O 1
ATOM 801 N N . ARG A 1 101 ? -7.929 0.993 -11.263 1.00 98.25 101 ARG A N 1
ATOM 802 C CA . ARG A 1 101 ? -7.352 2.013 -10.372 1.00 98.25 101 ARG A CA 1
ATOM 803 C C . ARG A 1 101 ? -5.840 1.890 -10.272 1.00 98.25 101 ARG A C 1
ATOM 805 O O . ARG A 1 101 ? -5.148 2.894 -10.406 1.00 98.25 101 ARG A O 1
ATOM 812 N N . ALA A 1 102 ? -5.340 0.671 -10.096 1.00 98.31 102 ALA A N 1
ATOM 813 C CA . ALA A 1 102 ? -3.913 0.406 -10.009 1.00 98.31 102 ALA A CA 1
ATOM 814 C C . ALA A 1 102 ? -3.172 0.753 -11.312 1.00 98.31 102 ALA A C 1
ATOM 816 O O . ALA A 1 102 ? -2.094 1.339 -11.260 1.00 98.31 102 ALA A O 1
ATOM 817 N N . ALA A 1 103 ? -3.765 0.463 -12.473 1.00 98.31 103 ALA A N 1
ATOM 818 C CA . ALA A 1 103 ? -3.210 0.846 -13.770 1.00 98.31 103 ALA A CA 1
ATOM 819 C C . ALA A 1 103 ? -3.196 2.371 -13.967 1.00 98.31 103 ALA A C 1
ATOM 821 O O . ALA A 1 103 ? -2.220 2.923 -14.473 1.00 98.31 103 ALA A O 1
ATOM 822 N N . LEU A 1 104 ? -4.253 3.072 -13.535 1.00 98.25 104 LEU A N 1
ATOM 823 C CA . LEU A 1 104 ? -4.269 4.535 -13.537 1.00 98.25 104 LEU A CA 1
ATOM 824 C C . LEU A 1 104 ? -3.182 5.100 -12.613 1.00 98.25 104 LEU A C 1
ATOM 826 O O . LEU A 1 104 ? -2.464 6.007 -13.022 1.00 98.25 104 LEU A O 1
ATOM 830 N N . ALA A 1 105 ? -3.054 4.556 -11.400 1.00 97.94 105 ALA A N 1
ATOM 831 C CA . ALA A 1 105 ? -2.038 4.942 -10.426 1.00 97.94 105 ALA A CA 1
ATOM 832 C C . ALA A 1 105 ? -0.619 4.789 -10.995 1.00 97.94 105 ALA A C 1
ATOM 834 O O . ALA A 1 105 ? 0.144 5.753 -10.994 1.00 97.94 105 ALA A O 1
ATOM 835 N N . GLU A 1 106 ? -0.288 3.617 -11.545 1.00 97.06 106 GLU A N 1
ATOM 836 C CA . GLU A 1 106 ? 0.999 3.353 -12.201 1.00 97.06 106 GLU A CA 1
ATOM 837 C C . GLU A 1 106 ? 1.304 4.396 -13.286 1.00 97.06 106 GLU A C 1
ATOM 839 O O . GLU A 1 106 ? 2.381 5.000 -13.293 1.00 97.06 106 GLU A O 1
ATOM 844 N N . ALA A 1 107 ? 0.337 4.644 -14.174 1.00 95.81 107 ALA A N 1
ATOM 845 C CA . ALA A 1 107 ? 0.516 5.534 -15.313 1.00 95.81 107 ALA A CA 1
ATOM 846 C C . ALA A 1 107 ? 0.779 6.995 -14.912 1.00 95.81 107 ALA A C 1
ATOM 848 O O . ALA A 1 107 ? 1.514 7.693 -15.610 1.00 95.81 107 ALA A O 1
ATOM 849 N N . ILE A 1 108 ? 0.178 7.475 -13.817 1.00 94.88 108 ILE A N 1
ATOM 850 C CA . ILE A 1 108 ? 0.279 8.887 -13.412 1.00 94.88 108 ILE A CA 1
ATOM 851 C C . ILE A 1 108 ? 1.400 9.163 -12.413 1.00 94.88 108 ILE A C 1
ATOM 853 O O . ILE A 1 108 ? 1.888 10.292 -12.379 1.00 94.88 108 ILE A O 1
ATOM 857 N N . THR A 1 109 ? 1.813 8.186 -11.597 1.00 94.25 109 THR A N 1
ATOM 858 C CA . THR A 1 109 ? 2.884 8.423 -10.617 1.00 94.25 109 THR A CA 1
ATOM 859 C C . THR A 1 109 ? 4.269 8.182 -11.203 1.00 94.25 109 THR A C 1
ATOM 861 O O . THR A 1 109 ? 5.217 8.848 -10.790 1.00 94.25 109 THR A O 1
ATOM 864 N N . GLY A 1 110 ? 4.410 7.243 -12.148 1.00 91.75 110 GLY A N 1
ATOM 865 C CA . GLY A 1 110 ? 5.670 6.958 -12.847 1.00 91.75 110 GLY A CA 1
ATOM 866 C C . GLY A 1 110 ? 6.839 6.555 -11.937 1.00 91.75 110 GLY A C 1
ATOM 867 O O . GLY A 1 110 ? 7.984 6.522 -12.380 1.00 91.75 110 GLY A O 1
ATOM 868 N N . ASN A 1 111 ? 6.577 6.271 -10.661 1.00 93.44 111 ASN A N 1
ATOM 869 C CA . ASN A 1 111 ? 7.588 6.000 -9.643 1.00 93.44 111 ASN A CA 1
ATOM 870 C C . ASN A 1 111 ? 7.493 4.574 -9.084 1.00 93.44 111 ASN A C 1
ATOM 872 O O . ASN A 1 111 ? 8.081 4.293 -8.049 1.00 93.44 111 ASN A O 1
ATOM 876 N N . MET A 1 112 ? 6.728 3.681 -9.720 1.00 93.81 112 MET A N 1
ATOM 877 C CA . MET A 1 112 ? 6.561 2.288 -9.292 1.00 93.81 112 MET A CA 1
ATOM 878 C C . MET A 1 112 ? 7.572 1.394 -10.016 1.00 93.81 112 MET A C 1
ATOM 880 O O . MET A 1 112 ? 7.398 1.098 -11.192 1.00 93.81 112 MET A O 1
ATOM 884 N N . GLY A 1 113 ? 8.647 0.995 -9.327 1.00 90.62 113 GLY A N 1
ATOM 885 C CA . GLY A 1 113 ? 9.674 0.108 -9.894 1.00 90.62 113 GLY A CA 1
ATOM 886 C C . GLY A 1 113 ? 9.377 -1.387 -9.739 1.00 90.62 113 GLY A C 1
ATOM 887 O O . GLY A 1 113 ? 9.919 -2.196 -10.483 1.00 90.62 113 GLY A O 1
ATOM 888 N N . VAL A 1 114 ? 8.526 -1.760 -8.777 1.00 92.06 114 VAL A N 1
ATOM 889 C CA . VAL A 1 114 ? 8.198 -3.156 -8.450 1.00 92.06 114 VAL A CA 1
ATOM 890 C C . VAL A 1 114 ? 6.722 -3.267 -8.070 1.00 92.06 114 VAL A C 1
ATOM 892 O O . VAL A 1 114 ? 6.203 -2.436 -7.321 1.00 92.06 114 VAL A O 1
ATOM 895 N N . HIS A 1 115 ? 6.066 -4.333 -8.530 1.00 95.25 115 HIS A N 1
ATOM 896 C CA . HIS A 1 115 ? 4.730 -4.725 -8.086 1.00 95.25 115 HIS A CA 1
ATOM 897 C C . HIS A 1 115 ? 4.808 -5.981 -7.222 1.00 95.25 115 HIS A C 1
ATOM 899 O O . HIS A 1 115 ? 5.342 -7.006 -7.640 1.00 95.25 115 HIS A O 1
ATOM 905 N N . ILE A 1 116 ? 4.244 -5.912 -6.019 1.00 95.81 116 ILE A N 1
ATOM 906 C CA . ILE A 1 116 ? 4.127 -7.051 -5.105 1.00 95.81 116 ILE A CA 1
ATOM 907 C C . ILE A 1 116 ? 2.635 -7.314 -4.913 1.00 95.81 116 ILE A C 1
ATOM 909 O O . ILE A 1 116 ? 1.876 -6.384 -4.638 1.00 95.81 116 ILE A O 1
ATOM 913 N N . ALA A 1 117 ? 2.205 -8.566 -5.060 1.00 97.00 117 ALA A N 1
ATOM 914 C CA . ALA A 1 117 ? 0.798 -8.937 -4.977 1.00 97.00 117 ALA A CA 1
ATOM 915 C C . ALA A 1 117 ? 0.573 -10.205 -4.155 1.00 97.00 117 ALA A C 1
ATOM 917 O O . ALA A 1 117 ? 1.309 -11.183 -4.286 1.00 97.00 117 ALA A O 1
ATOM 918 N N . TYR A 1 118 ? -0.515 -10.218 -3.387 1.00 95.31 118 TYR A N 1
ATOM 919 C CA . TYR A 1 118 ? -1.105 -11.456 -2.893 1.00 95.31 118 TYR A CA 1
ATOM 920 C C . TYR A 1 118 ? -2.090 -11.992 -3.926 1.00 95.31 118 TYR A C 1
ATOM 922 O O . TYR A 1 118 ? -2.958 -11.263 -4.418 1.00 95.31 118 TYR A O 1
ATOM 930 N N . CYS A 1 119 ? -1.954 -13.277 -4.239 1.00 97.12 119 CYS A N 1
ATOM 931 C CA . CYS A 1 119 ? -2.775 -13.966 -5.223 1.00 97.12 119 CYS A CA 1
ATOM 932 C C . CYS A 1 119 ? -3.452 -15.180 -4.591 1.00 97.12 119 CYS A C 1
ATOM 934 O O . CYS A 1 119 ? -2.880 -15.856 -3.738 1.00 97.12 119 CYS A O 1
ATOM 936 N N . VAL A 1 120 ? -4.662 -15.478 -5.047 1.00 97.25 120 VAL A N 1
ATOM 937 C CA . VAL A 1 120 ? -5.399 -16.700 -4.700 1.00 97.25 120 VAL A CA 1
ATOM 938 C C . VAL A 1 120 ? -5.866 -17.380 -5.981 1.00 97.25 120 VAL A C 1
ATOM 940 O O . VAL A 1 120 ? -5.802 -16.779 -7.054 1.00 97.25 120 VAL A O 1
ATOM 943 N N . ARG A 1 121 ? -6.352 -18.624 -5.899 1.00 98.12 121 ARG A N 1
ATOM 944 C CA . ARG A 1 121 ? -7.011 -19.258 -7.053 1.00 98.12 121 ARG A CA 1
ATOM 945 C C . ARG A 1 121 ? -8.192 -18.411 -7.518 1.00 98.12 121 ARG A C 1
ATOM 947 O O . ARG A 1 121 ? -8.883 -17.819 -6.690 1.00 98.12 121 ARG A O 1
ATOM 954 N N . ALA A 1 122 ? -8.429 -18.361 -8.825 1.00 96.94 122 ALA A N 1
ATOM 955 C CA . ALA A 1 122 ? -9.488 -17.532 -9.395 1.00 96.94 122 ALA A CA 1
ATOM 956 C C . ALA A 1 122 ? -10.871 -17.814 -8.771 1.00 96.94 122 ALA A C 1
ATOM 958 O O . ALA A 1 122 ? -11.636 -16.882 -8.535 1.00 96.94 122 ALA A O 1
ATOM 959 N N . ASP A 1 123 ? -11.147 -19.074 -8.432 1.00 96.06 123 ASP A N 1
ATOM 960 C CA . ASP A 1 123 ? -12.389 -19.556 -7.819 1.00 96.06 123 ASP A CA 1
ATOM 961 C C . ASP A 1 123 ? -12.394 -19.532 -6.280 1.00 96.06 123 ASP A C 1
ATOM 963 O O . ASP A 1 123 ? -13.401 -19.874 -5.657 1.00 96.06 123 ASP A O 1
ATOM 967 N N . ALA A 1 124 ? -11.287 -19.1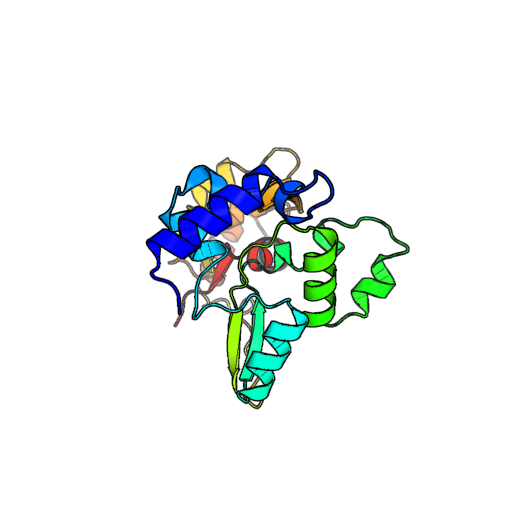39 -5.642 1.00 96.19 124 ALA A N 1
ATOM 968 C CA . ALA A 1 124 ? -11.217 -19.093 -4.190 1.00 96.19 124 ALA A CA 1
ATOM 969 C C . ALA A 1 124 ? -12.219 -18.062 -3.645 1.00 96.19 124 ALA A C 1
ATOM 971 O O . ALA A 1 124 ? -12.328 -16.963 -4.209 1.00 96.19 124 ALA A O 1
ATOM 972 N N . PRO A 1 125 ? -12.902 -18.362 -2.524 1.00 93.44 125 PRO A N 1
ATOM 973 C CA . PRO A 1 125 ? -13.831 -17.427 -1.910 1.00 93.44 125 PRO A CA 1
ATOM 974 C C . PRO A 1 125 ? -13.128 -16.117 -1.541 1.00 93.44 125 PRO A C 1
ATOM 976 O O . PRO A 1 125 ? -11.916 -16.068 -1.306 1.00 93.44 125 PRO A O 1
ATOM 979 N N . VAL A 1 126 ? -13.895 -15.030 -1.510 1.00 87.50 126 VAL A N 1
ATOM 980 C CA . VAL A 1 126 ? -13.402 -13.758 -0.978 1.00 87.50 126 VAL A CA 1
ATOM 981 C C . VAL A 1 126 ? -13.159 -13.942 0.516 1.00 87.50 126 VAL A C 1
ATOM 983 O O . VAL A 1 126 ? -14.053 -14.374 1.237 1.00 87.50 126 VAL A O 1
ATOM 986 N N . ASN A 1 127 ? -11.942 -13.637 0.955 1.00 84.25 127 ASN A N 1
ATOM 987 C CA . ASN A 1 127 ? -11.573 -13.630 2.360 1.00 84.25 127 ASN A CA 1
ATOM 988 C C . ASN A 1 127 ? -11.376 -12.175 2.791 1.00 84.25 127 ASN A C 1
ATOM 990 O O . ASN A 1 127 ? -10.617 -11.448 2.148 1.00 84.25 127 ASN A O 1
ATOM 994 N N . SER A 1 128 ? -12.076 -11.758 3.839 1.00 84.12 128 SER A N 1
ATOM 995 C CA . SER A 1 128 ? -11.937 -10.443 4.459 1.00 84.12 128 SER A CA 1
ATOM 996 C C . SER A 1 128 ? -11.308 -10.600 5.834 1.00 84.12 128 SER A C 1
ATOM 998 O O . SER A 1 128 ? -11.629 -11.539 6.561 1.00 84.12 128 SER A O 1
ATOM 1000 N N . ALA A 1 129 ? -10.434 -9.668 6.206 1.00 88.06 129 ALA A N 1
ATOM 1001 C CA . ALA A 1 129 ? -9.904 -9.631 7.559 1.00 88.06 129 ALA A CA 1
ATOM 1002 C C . ALA A 1 129 ? -11.053 -9.426 8.574 1.00 88.06 129 ALA A C 1
ATOM 1004 O O . ALA A 1 129 ? -11.948 -8.617 8.308 1.00 88.06 129 ALA A O 1
ATOM 1005 N N . PRO A 1 130 ? -11.046 -10.136 9.718 1.00 92.50 130 PRO A N 1
ATOM 1006 C CA . PRO A 1 130 ? -12.131 -10.115 10.700 1.00 92.50 130 PRO A CA 1
ATOM 1007 C C . PRO A 1 130 ? -12.047 -8.868 11.597 1.00 92.50 130 PRO A C 1
ATOM 1009 O O . PRO A 1 130 ? -11.876 -8.953 12.809 1.00 92.50 130 PRO A O 1
ATOM 1012 N N . TRP A 1 131 ? -12.107 -7.677 10.997 1.00 94.44 131 TRP A N 1
ATOM 1013 C CA . TRP A 1 131 ? -11.994 -6.397 11.711 1.00 94.44 131 TRP A CA 1
ATOM 1014 C C . TRP A 1 131 ? -13.185 -6.088 12.630 1.00 94.44 131 TRP A C 1
ATOM 1016 O O . TRP A 1 131 ? -13.128 -5.138 13.411 1.00 94.44 131 TRP A O 1
ATOM 1026 N N . ASP A 1 132 ? -14.269 -6.844 12.507 1.00 92.56 132 ASP A N 1
ATOM 1027 C CA . ASP A 1 132 ? -15.479 -6.783 13.321 1.00 92.56 132 ASP A CA 1
ATOM 1028 C C . ASP A 1 132 ? -15.513 -7.828 14.447 1.00 92.56 132 ASP A C 1
ATOM 1030 O O . ASP A 1 132 ? -16.354 -7.718 15.339 1.00 92.56 132 ASP A O 1
ATOM 1034 N N . ASP A 1 133 ? -14.589 -8.794 14.454 1.00 95.44 133 ASP A N 1
ATOM 1035 C CA . ASP A 1 133 ? -14.473 -9.805 15.503 1.00 95.44 133 ASP A CA 1
ATOM 1036 C C . ASP A 1 133 ? -13.734 -9.237 16.731 1.00 95.44 133 ASP A C 1
ATOM 1038 O O . ASP A 1 133 ? -12.540 -8.930 16.650 1.00 95.44 133 ASP A O 1
ATOM 1042 N N . PRO A 1 134 ? -14.384 -9.131 17.908 1.00 96.31 134 PRO A N 1
ATOM 1043 C CA . PRO A 1 134 ? -13.730 -8.663 19.125 1.00 96.31 134 PRO A CA 1
ATOM 1044 C C . PRO A 1 134 ? -12.538 -9.522 19.559 1.00 96.31 134 PRO A C 1
ATOM 1046 O O . PRO A 1 134 ? -11.685 -9.011 20.279 1.00 96.31 134 PRO A O 1
ATOM 1049 N N . ALA A 1 135 ? -12.467 -10.793 19.153 1.00 96.88 135 ALA A N 1
ATOM 1050 C CA . ALA A 1 135 ? -11.360 -11.687 19.481 1.00 96.88 135 ALA A CA 1
ATOM 1051 C C . ALA A 1 135 ? -10.144 -11.516 18.554 1.00 96.88 135 ALA A C 1
ATOM 1053 O O . ALA A 1 135 ? -9.057 -11.993 18.886 1.00 96.88 135 ALA A O 1
ATOM 1054 N N . ALA A 1 136 ? -10.287 -10.829 17.415 1.00 97.25 136 ALA A N 1
ATOM 1055 C CA . ALA A 1 136 ? -9.183 -10.626 16.488 1.00 97.25 136 ALA A CA 1
ATOM 1056 C C . ALA A 1 136 ? -8.091 -9.741 17.110 1.00 97.25 136 ALA A C 1
ATOM 1058 O O . ALA A 1 136 ? -8.375 -8.789 17.837 1.00 97.25 136 ALA A O 1
ATOM 1059 N N . ILE A 1 137 ? -6.826 -10.047 16.814 1.00 97.81 137 ILE A N 1
ATOM 1060 C CA . ILE A 1 137 ? -5.665 -9.343 17.372 1.00 97.81 137 ILE A CA 1
ATOM 1061 C C . ILE A 1 137 ? -5.076 -8.418 16.300 1.00 97.81 137 ILE A C 1
ATOM 1063 O O . ILE A 1 137 ? -4.453 -8.914 15.356 1.00 97.81 137 ILE A O 1
ATOM 1067 N N . PRO A 1 138 ? -5.237 -7.086 16.406 1.00 97.75 138 PRO A N 1
ATOM 1068 C CA . PRO A 1 138 ? -4.577 -6.153 15.509 1.00 97.75 138 PRO A CA 1
ATOM 1069 C C . PRO A 1 138 ? -3.071 -6.112 15.779 1.00 97.75 138 PRO A C 1
ATOM 1071 O O . PRO A 1 138 ? -2.616 -6.127 16.924 1.00 97.75 138 PRO A O 1
ATOM 1074 N N . CYS A 1 139 ? -2.281 -5.993 14.719 1.00 96.94 139 CYS A N 1
ATOM 1075 C CA . CYS A 1 139 ? -0.835 -5.853 14.789 1.00 96.94 139 CYS A CA 1
ATOM 1076 C C . CYS A 1 139 ? -0.326 -4.785 13.814 1.00 96.94 139 CYS A C 1
ATOM 1078 O O . CYS A 1 139 ? -0.966 -4.451 12.814 1.00 96.94 139 CYS A O 1
ATOM 1080 N N . LEU A 1 140 ? 0.841 -4.225 14.133 1.00 96.69 140 LEU A N 1
ATOM 1081 C CA . LEU A 1 140 ? 1.489 -3.199 13.328 1.00 96.69 140 LEU A CA 1
ATOM 1082 C C . LEU A 1 140 ? 2.748 -3.759 12.658 1.00 96.69 140 LEU A C 1
ATOM 1084 O O . LEU A 1 140 ? 3.690 -4.179 13.329 1.00 96.69 140 LEU A O 1
ATOM 1088 N N . ARG A 1 141 ? 2.784 -3.755 11.323 1.00 94.31 141 ARG A N 1
ATOM 1089 C CA . ARG A 1 141 ? 3.927 -4.268 10.556 1.00 94.31 141 ARG A CA 1
ATOM 1090 C C . ARG A 1 141 ? 5.105 -3.303 10.633 1.00 94.31 141 ARG A C 1
ATOM 1092 O O . ARG A 1 141 ? 5.058 -2.217 10.047 1.00 94.31 141 ARG A O 1
ATOM 1099 N N . GLU A 1 142 ? 6.170 -3.747 11.301 1.00 93.12 142 GLU A N 1
ATOM 1100 C CA . GLU A 1 142 ? 7.438 -3.016 11.489 1.00 93.12 142 GLU A CA 1
ATOM 1101 C C . GLU A 1 142 ? 7.283 -1.675 12.227 1.00 93.12 142 GLU A C 1
ATOM 1103 O O . GLU A 1 142 ? 8.171 -0.827 12.169 1.00 93.12 142 GLU A O 1
ATOM 1108 N N . LEU A 1 143 ? 6.162 -1.461 12.920 1.00 95.06 143 LEU A N 1
ATOM 1109 C CA . LEU A 1 143 ? 5.911 -0.248 13.690 1.00 95.06 143 LEU A CA 1
ATOM 1110 C C . LEU A 1 143 ? 5.578 -0.606 15.135 1.00 95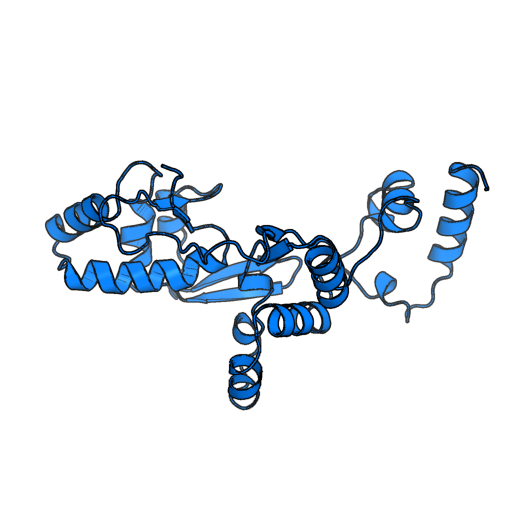.06 143 LEU A C 1
ATOM 1112 O O . LEU A 1 143 ? 4.971 -1.632 15.421 1.00 95.06 143 LEU A O 1
ATOM 1116 N N . ASP A 1 144 ? 5.950 0.293 16.038 1.00 96.88 144 ASP A N 1
ATOM 1117 C CA . ASP A 1 144 ? 5.549 0.251 17.439 1.00 96.88 144 ASP A CA 1
ATOM 1118 C C . ASP A 1 144 ? 4.352 1.186 17.643 1.00 96.88 144 ASP A C 1
ATOM 1120 O O . ASP A 1 144 ? 4.410 2.366 17.277 1.00 96.88 144 ASP A O 1
ATOM 1124 N N . GLY A 1 145 ? 3.262 0.663 18.207 1.00 96.62 145 GLY A N 1
ATOM 1125 C CA . GLY A 1 145 ? 2.004 1.396 18.349 1.00 96.62 145 GLY A CA 1
ATOM 1126 C C . GLY A 1 145 ? 2.106 2.630 19.240 1.00 96.62 145 GLY A C 1
ATOM 1127 O O . GLY A 1 145 ? 1.574 3.687 18.896 1.00 96.62 145 GLY A O 1
ATOM 1128 N N . ALA A 1 146 ? 2.851 2.542 20.345 1.00 96.94 146 ALA A N 1
ATOM 1129 C CA . ALA A 1 146 ? 3.042 3.658 21.266 1.00 96.94 146 ALA A CA 1
ATOM 1130 C C . ALA A 1 146 ? 3.882 4.780 20.637 1.00 96.94 146 ALA A C 1
ATOM 1132 O O . ALA A 1 146 ? 3.512 5.954 20.727 1.00 96.94 146 ALA A O 1
ATOM 1133 N N . LYS A 1 147 ? 4.973 4.433 19.943 1.00 97.56 147 LYS A N 1
ATOM 1134 C CA . LYS A 1 147 ? 5.798 5.400 19.203 1.00 97.56 147 LYS A CA 1
ATOM 1135 C C . LYS A 1 147 ? 5.021 6.046 18.063 1.00 97.56 147 LYS A C 1
ATOM 1137 O O . LYS A 1 147 ? 5.107 7.261 17.895 1.00 97.56 147 LYS A O 1
ATOM 1142 N N . LEU A 1 148 ? 4.247 5.264 17.307 1.00 96.62 148 LEU A N 1
ATOM 1143 C CA . LEU A 1 148 ? 3.413 5.793 16.231 1.00 96.62 148 LEU A CA 1
ATOM 1144 C C . LEU A 1 148 ? 2.367 6.768 16.779 1.00 96.62 148 LEU A C 1
ATOM 1146 O O . LEU A 1 148 ? 2.246 7.872 16.259 1.00 96.62 148 LEU A O 1
ATOM 1150 N N . ALA A 1 149 ? 1.668 6.397 17.855 1.00 97.50 149 ALA A N 1
ATOM 1151 C CA . ALA A 1 149 ? 0.683 7.250 18.512 1.00 97.50 149 ALA A CA 1
ATOM 1152 C C . ALA A 1 149 ? 1.280 8.576 19.006 1.00 97.50 149 ALA A C 1
ATOM 1154 O O . ALA A 1 149 ? 0.689 9.633 18.790 1.00 97.50 149 ALA A O 1
ATOM 1155 N N . ALA A 1 150 ? 2.461 8.534 19.631 1.00 97.12 150 ALA A N 1
ATOM 1156 C CA . ALA A 1 150 ? 3.167 9.730 20.089 1.00 97.12 150 ALA A CA 1
ATOM 1157 C C . ALA A 1 150 ? 3.655 10.620 18.929 1.00 97.12 150 ALA A C 1
ATOM 1159 O O . ALA A 1 150 ? 3.803 11.829 19.100 1.00 97.12 150 ALA A O 1
ATOM 1160 N N . GLY A 1 151 ? 3.902 10.024 17.759 1.00 95.62 151 GLY A N 1
ATOM 1161 C CA . GLY A 1 151 ? 4.343 10.706 16.545 1.00 95.62 151 GLY A CA 1
ATOM 1162 C C . GLY A 1 151 ? 3.220 11.269 15.671 1.00 95.62 151 GLY A C 1
ATOM 1163 O O . GLY A 1 151 ? 3.525 11.869 14.640 1.00 95.62 151 GLY A O 1
ATOM 1164 N N . ILE A 1 152 ? 1.942 11.093 16.038 1.00 96.12 152 ILE A N 1
ATOM 1165 C CA . ILE A 1 152 ? 0.821 11.636 15.258 1.00 96.12 152 ILE A CA 1
ATOM 1166 C C . ILE A 1 152 ? 0.909 13.170 15.247 1.00 96.12 152 ILE A C 1
ATOM 1168 O O . ILE A 1 152 ? 0.908 13.795 16.314 1.00 96.12 152 ILE A O 1
ATOM 1172 N N . PRO A 1 153 ? 0.962 13.808 14.063 1.00 96.00 153 PRO A N 1
ATOM 1173 C CA . PRO A 1 153 ? 0.997 15.261 13.981 1.00 96.00 153 PRO A CA 1
ATOM 1174 C C . PRO A 1 153 ? -0.265 15.906 14.568 1.00 96.00 153 PRO A C 1
ATOM 1176 O O . PRO A 1 153 ? -1.348 15.326 14.559 1.00 96.00 153 PRO A O 1
ATOM 1179 N N . ARG A 1 154 ? -0.148 17.156 15.031 1.00 94.50 154 ARG A N 1
ATOM 1180 C CA . ARG A 1 154 ? -1.273 17.893 15.645 1.00 94.50 154 ARG A CA 1
ATOM 1181 C C . ARG A 1 154 ? -2.463 18.112 14.707 1.00 94.50 154 ARG A C 1
ATOM 1183 O O . ARG A 1 154 ? -3.570 18.306 15.194 1.00 94.50 154 ARG A O 1
ATOM 1190 N N . ASP A 1 155 ? -2.233 18.101 13.394 1.00 96.44 155 ASP A N 1
ATOM 1191 C CA . ASP A 1 155 ? -3.289 18.192 12.379 1.00 96.44 155 ASP A CA 1
ATOM 1192 C C . ASP A 1 155 ? -4.053 16.865 12.189 1.00 96.44 155 ASP A C 1
ATOM 1194 O O . ASP A 1 155 ? -5.044 16.834 11.465 1.00 96.44 155 ASP A O 1
ATOM 1198 N N . GLY A 1 156 ? -3.620 15.779 12.842 1.00 96.44 156 GLY A N 1
ATOM 1199 C CA . GLY A 1 156 ? -4.229 14.455 12.738 1.00 96.44 156 GLY A CA 1
ATOM 1200 C C . GLY A 1 156 ? -3.969 13.753 11.404 1.00 96.44 156 GLY A C 1
ATOM 1201 O O . GLY A 1 156 ? -4.644 12.772 11.100 1.00 96.44 156 GLY A O 1
ATOM 1202 N N . VAL A 1 157 ? -3.019 14.232 10.591 1.00 97.25 157 VAL A N 1
ATOM 1203 C CA . VAL A 1 157 ? -2.748 13.690 9.253 1.00 97.25 157 VAL A CA 1
ATOM 1204 C C . VAL A 1 157 ? -1.390 12.998 9.217 1.00 97.25 157 VAL A C 1
ATOM 1206 O O . VAL A 1 157 ? -0.333 13.636 9.270 1.00 97.25 157 VAL A O 1
ATOM 1209 N N . LEU A 1 158 ? -1.410 11.675 9.055 1.00 95.94 158 LEU A N 1
ATOM 1210 C CA . LEU A 1 158 ? -0.207 10.896 8.784 1.00 95.94 158 LEU A CA 1
ATOM 1211 C C . LEU A 1 158 ? 0.235 11.128 7.333 1.00 95.94 158 LEU A C 1
ATOM 1213 O O . LEU A 1 158 ? -0.582 11.127 6.418 1.00 95.94 158 LEU A O 1
ATOM 1217 N N . ARG A 1 159 ? 1.532 11.334 7.109 1.00 95.19 159 ARG A N 1
ATOM 1218 C CA . ARG A 1 159 ? 2.104 11.528 5.769 1.00 95.19 159 ARG A CA 1
ATOM 1219 C C . ARG A 1 159 ? 2.867 10.266 5.394 1.00 95.19 159 ARG A C 1
ATOM 1221 O O . ARG A 1 159 ? 3.906 9.986 5.983 1.00 95.19 159 ARG A O 1
ATOM 1228 N N . VAL A 1 160 ? 2.314 9.492 4.465 1.00 95.12 160 VAL A N 1
ATOM 1229 C CA . VAL A 1 160 ? 2.927 8.254 3.970 1.00 95.12 160 VAL A CA 1
ATOM 1230 C C . VAL A 1 160 ? 3.682 8.574 2.689 1.00 95.12 160 VAL A C 1
ATOM 1232 O O . VAL A 1 160 ? 3.114 9.178 1.782 1.00 95.12 160 VAL A O 1
ATOM 1235 N N . THR A 1 161 ? 4.951 8.183 2.613 1.00 93.75 161 THR A N 1
ATOM 1236 C CA . THR A 1 161 ? 5.811 8.496 1.467 1.00 93.75 161 THR A CA 1
ATOM 1237 C C . THR A 1 161 ? 6.144 7.237 0.673 1.00 93.75 161 THR A C 1
ATOM 1239 O O . THR A 1 161 ? 6.586 6.249 1.251 1.00 93.75 161 THR A O 1
ATOM 1242 N N . PHE A 1 162 ? 5.982 7.309 -0.648 1.00 92.00 162 PHE A N 1
ATOM 1243 C CA . PHE A 1 162 ? 6.347 6.286 -1.627 1.00 92.00 162 PHE A CA 1
ATOM 1244 C C . PHE A 1 162 ? 7.253 6.914 -2.684 1.00 92.00 162 PHE A C 1
ATOM 1246 O O . PHE A 1 162 ? 6.751 7.623 -3.551 1.00 92.00 162 PHE A O 1
ATOM 1253 N N . ASP A 1 163 ? 8.569 6.697 -2.611 1.00 89.12 163 ASP A N 1
ATOM 1254 C CA . ASP A 1 163 ? 9.526 7.113 -3.654 1.00 89.12 163 ASP A CA 1
ATOM 1255 C C . ASP A 1 163 ? 9.252 8.534 -4.196 1.00 89.12 163 ASP A C 1
ATOM 1257 O O . ASP A 1 163 ? 8.921 8.733 -5.366 1.00 89.12 163 ASP A O 1
ATOM 1261 N N . GLY A 1 164 ? 9.260 9.522 -3.292 1.00 89.81 164 GLY A N 1
ATOM 1262 C CA . GLY A 1 164 ? 8.995 10.933 -3.602 1.00 89.81 164 GLY A CA 1
ATOM 1263 C C . GLY A 1 164 ? 7.525 11.372 -3.579 1.00 89.81 164 GLY A C 1
ATOM 1264 O O . GLY A 1 164 ? 7.251 12.551 -3.354 1.00 89.81 164 GLY A O 1
ATOM 1265 N N . LEU A 1 165 ? 6.565 10.456 -3.731 1.00 92.56 165 LEU A N 1
ATOM 1266 C CA . LEU A 1 165 ? 5.138 10.749 -3.581 1.00 92.56 165 LEU A CA 1
ATOM 1267 C C . LEU A 1 165 ? 4.766 10.774 -2.097 1.00 92.56 165 LEU A C 1
ATOM 1269 O O . LEU A 1 165 ? 4.918 9.771 -1.411 1.00 92.56 165 LEU A O 1
ATOM 1273 N N . THR A 1 166 ? 4.236 11.892 -1.601 1.00 95.19 166 THR A N 1
ATOM 1274 C CA . THR A 1 166 ? 3.702 11.982 -0.232 1.00 95.19 166 THR A CA 1
ATOM 1275 C C . THR A 1 166 ? 2.180 12.001 -0.263 1.00 95.19 166 THR A C 1
ATOM 1277 O O . THR A 1 166 ? 1.580 12.900 -0.848 1.00 95.19 166 THR A O 1
ATOM 1280 N N . VAL A 1 167 ? 1.562 11.026 0.396 1.00 95.81 167 VAL A N 1
ATOM 1281 C CA . VAL A 1 167 ? 0.113 10.836 0.458 1.00 95.81 167 VAL A CA 1
ATOM 1282 C C . VAL A 1 167 ? -0.387 11.157 1.872 1.00 95.81 167 VAL A C 1
ATOM 1284 O O . VAL A 1 167 ? 0.071 10.534 2.837 1.00 95.81 167 VAL A O 1
ATOM 1287 N N . PRO A 1 168 ? -1.310 12.123 2.036 1.00 95.75 16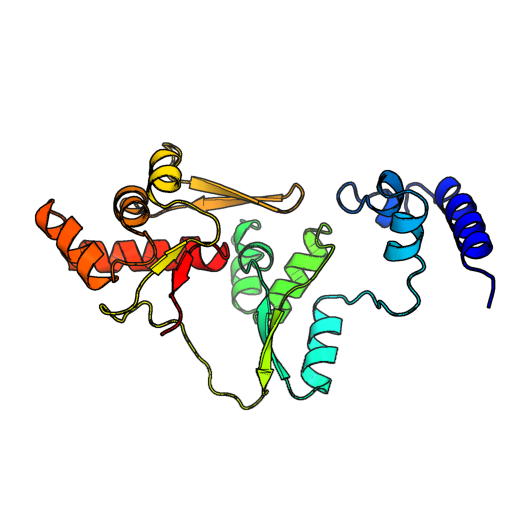8 PRO A N 1
ATOM 1288 C CA . PRO A 1 168 ? -1.908 12.418 3.330 1.00 95.75 168 PRO A CA 1
ATOM 1289 C C . PRO A 1 168 ? -2.961 11.364 3.702 1.00 95.75 168 PRO A C 1
ATOM 1291 O O . PRO A 1 168 ? -3.846 11.034 2.916 1.00 95.75 168 PRO A O 1
ATOM 1294 N N . VAL A 1 169 ? -2.899 10.876 4.938 1.00 96.75 169 VAL A N 1
ATOM 1295 C CA . VAL A 1 169 ? -3.843 9.920 5.523 1.00 96.75 169 VAL A CA 1
ATOM 1296 C C . VAL A 1 169 ? -4.438 10.547 6.785 1.00 96.75 169 VAL A C 1
ATOM 1298 O O . VAL A 1 169 ? -3.797 10.536 7.840 1.00 96.75 169 VAL A O 1
ATOM 1301 N N . PRO A 1 170 ? -5.642 11.138 6.693 1.00 96.69 170 PRO A N 1
ATOM 1302 C CA . PRO A 1 170 ? -6.354 11.641 7.860 1.00 96.69 170 PRO A CA 1
ATOM 1303 C C . PRO A 1 170 ? -6.674 10.495 8.819 1.00 96.69 170 PRO A C 1
ATOM 1305 O O . PRO A 1 170 ? -7.207 9.465 8.403 1.00 96.69 170 PRO A O 1
ATOM 1308 N N . LEU A 1 171 ? -6.354 10.679 10.095 1.00 98.12 171 LEU A N 1
ATOM 1309 C CA . LEU A 1 171 ? -6.629 9.709 11.145 1.00 98.12 171 LEU A CA 1
ATOM 1310 C C . LEU A 1 171 ? -7.869 10.118 11.956 1.00 98.12 171 LEU A C 1
ATOM 1312 O O . LEU A 1 171 ? -8.137 11.312 12.119 1.00 98.12 171 LEU A O 1
ATOM 1316 N N . PRO A 1 172 ? -8.633 9.149 12.493 1.00 97.81 172 PRO A N 1
ATOM 1317 C CA . PRO A 1 172 ? -9.749 9.450 13.381 1.00 97.81 172 PRO A CA 1
ATOM 1318 C C . PRO A 1 172 ? -9.270 10.079 14.691 1.00 97.81 172 PRO A C 1
ATOM 1320 O O . PRO A 1 172 ? -8.109 9.956 15.091 1.00 97.81 172 PRO A O 1
ATOM 1323 N N . ARG A 1 173 ? -10.190 10.724 15.411 1.00 96.88 173 ARG A N 1
ATOM 1324 C CA . ARG A 1 173 ? -9.877 11.481 16.629 1.00 96.88 173 ARG A CA 1
ATOM 1325 C C . ARG A 1 173 ? -9.236 10.603 17.703 1.00 96.88 173 ARG A C 1
ATOM 1327 O O . ARG A 1 173 ? -8.338 11.061 18.404 1.00 96.88 173 ARG A O 1
ATOM 1334 N N . LEU A 1 174 ? -9.684 9.354 17.839 1.00 97.44 174 LEU A N 1
ATOM 1335 C CA . LEU A 1 174 ? -9.124 8.415 18.819 1.00 97.44 174 LEU A CA 1
ATOM 1336 C C . LEU A 1 174 ? -7.901 7.632 18.319 1.00 97.44 174 LEU A C 1
ATOM 1338 O O . LEU A 1 174 ? -7.418 6.766 19.046 1.00 97.44 174 LEU A O 1
ATOM 1342 N N . ALA A 1 175 ? -7.356 7.934 17.134 1.00 98.00 175 ALA A N 1
ATOM 1343 C CA . ALA A 1 175 ? -6.263 7.160 16.541 1.00 98.00 175 ALA A CA 1
ATOM 1344 C C . ALA A 1 175 ? -5.079 6.956 17.490 1.00 98.00 175 ALA A C 1
ATOM 1346 O O . ALA A 1 175 ? -4.649 5.826 17.677 1.00 98.00 175 ALA A O 1
ATOM 1347 N N . GLY A 1 176 ? -4.590 8.013 18.148 1.00 97.75 176 GLY A N 1
ATOM 1348 C CA . GLY A 1 176 ? -3.465 7.893 19.083 1.00 97.75 176 GLY A CA 1
ATOM 1349 C C . GLY A 1 176 ? -3.774 7.013 20.297 1.00 97.75 176 GLY A C 1
ATOM 1350 O O . GLY A 1 176 ? -2.929 6.234 20.730 1.00 97.75 176 GLY A O 1
ATOM 1351 N N . ALA A 1 177 ? -4.996 7.086 20.827 1.00 97.81 177 ALA A N 1
ATOM 1352 C CA . ALA A 1 177 ? -5.406 6.283 21.977 1.00 97.81 177 ALA A CA 1
ATOM 1353 C C . ALA A 1 177 ? -5.567 4.796 21.619 1.00 97.81 177 ALA A C 1
ATOM 1355 O O . ALA A 1 177 ? -5.255 3.935 22.440 1.00 97.81 177 ALA A O 1
ATOM 1356 N N . ILE A 1 178 ? -6.033 4.502 20.404 1.00 98.31 178 ILE A N 1
ATOM 1357 C CA . ILE A 1 178 ? -6.166 3.135 19.899 1.00 98.31 178 ILE A CA 1
ATOM 1358 C C . ILE A 1 178 ? -4.784 2.576 19.536 1.00 98.31 178 ILE A C 1
ATOM 1360 O O . ILE A 1 178 ? -4.400 1.530 20.049 1.00 98.31 178 ILE A O 1
ATOM 1364 N N . LEU A 1 179 ? -4.014 3.282 18.699 1.00 98.25 179 LEU A N 1
ATOM 1365 C CA . LEU A 1 179 ? -2.709 2.832 18.201 1.00 98.25 179 LEU A CA 1
ATOM 1366 C C . LEU A 1 179 ? -1.728 2.527 19.335 1.00 98.25 179 LEU A C 1
ATOM 1368 O O . LEU A 1 179 ? -1.008 1.540 19.249 1.00 98.25 179 LEU A O 1
ATOM 1372 N N . SER A 1 180 ? -1.738 3.305 20.424 1.00 98.00 180 SER A N 1
ATOM 1373 C CA . SER A 1 180 ? -0.855 3.059 21.573 1.00 98.00 180 SER A CA 1
ATOM 1374 C C . SER A 1 180 ? -1.132 1.749 22.316 1.00 98.00 180 SER A C 1
ATOM 1376 O O . SER A 1 180 ? -0.280 1.301 23.080 1.00 98.00 180 SER A O 1
ATOM 1378 N N . ARG A 1 181 ? -2.298 1.131 22.093 1.00 98.00 181 ARG A N 1
ATOM 1379 C CA . ARG A 1 181 ? -2.702 -0.152 22.685 1.00 98.00 181 ARG A CA 1
ATOM 1380 C C . ARG A 1 181 ? -2.511 -1.339 21.739 1.00 98.00 181 ARG A C 1
ATOM 1382 O O . ARG A 1 181 ? -2.596 -2.474 22.205 1.00 98.00 181 ARG A O 1
ATOM 1389 N N . ILE A 1 182 ? -2.242 -1.089 20.453 1.00 98.00 182 ILE A N 1
ATOM 1390 C CA . ILE A 1 182 ? -1.971 -2.131 19.456 1.00 98.00 182 ILE A CA 1
ATOM 1391 C C . ILE A 1 182 ? -0.527 -2.607 19.617 1.00 98.00 182 ILE A C 1
ATOM 1393 O O . ILE A 1 182 ? 0.418 -1.948 19.182 1.00 98.00 182 ILE A O 1
ATOM 1397 N N . ASP A 1 183 ? -0.372 -3.771 20.238 1.00 96.06 183 ASP A N 1
ATOM 1398 C CA . ASP A 1 183 ? 0.914 -4.415 20.522 1.00 96.06 183 ASP A CA 1
ATOM 1399 C C . ASP A 1 183 ? 1.056 -5.805 19.881 1.00 96.06 183 ASP A C 1
ATOM 1401 O O . ASP A 1 183 ? 2.033 -6.511 20.138 1.00 96.06 183 ASP A O 1
ATOM 1405 N N . GLY A 1 184 ? 0.087 -6.208 19.051 1.00 96.38 184 GLY A N 1
ATOM 1406 C CA . GLY A 1 184 ? 0.045 -7.538 18.446 1.00 96.38 184 GLY A CA 1
ATOM 1407 C C . GLY A 1 184 ? -0.308 -8.658 19.426 1.00 96.38 184 GLY A C 1
ATOM 1408 O O . GLY A 1 184 ? -0.083 -9.820 19.101 1.00 96.38 184 GLY A O 1
ATOM 1409 N N . LYS A 1 185 ? -0.816 -8.330 20.621 1.00 96.38 185 LYS A N 1
ATOM 1410 C CA . LYS A 1 185 ? -1.241 -9.303 21.638 1.00 96.38 185 LYS A CA 1
ATOM 1411 C C . LYS A 1 185 ? -2.665 -9.059 22.110 1.00 96.38 185 LYS A C 1
ATOM 1413 O O . LYS A 1 185 ? -3.420 -10.017 22.220 1.00 96.38 185 LYS A O 1
ATOM 1418 N N . ARG A 1 186 ? -3.026 -7.803 22.386 1.00 97.44 186 ARG A N 1
ATOM 1419 C CA . ARG A 1 186 ? -4.396 -7.451 22.776 1.00 97.44 186 ARG A CA 1
ATOM 1420 C C . ARG A 1 186 ? -5.345 -7.609 21.598 1.00 97.44 186 ARG A C 1
ATOM 1422 O O . ARG A 1 186 ? -5.054 -7.138 20.501 1.00 97.44 186 ARG A O 1
ATOM 1429 N N . SER A 1 187 ? -6.492 -8.209 21.858 1.00 98.12 187 SER A N 1
ATOM 1430 C CA . SER A 1 187 ? -7.624 -8.279 20.943 1.00 98.12 187 SER A CA 1
ATOM 1431 C C . SER A 1 187 ? -8.323 -6.922 20.781 1.00 98.12 187 SER A C 1
ATOM 1433 O O . SER A 1 187 ? -8.191 -6.022 21.617 1.00 98.12 187 SER A O 1
ATOM 1435 N N . ILE A 1 188 ? -9.108 -6.760 19.711 1.00 98.25 188 ILE A N 1
ATOM 1436 C CA . ILE A 1 188 ? -9.944 -5.565 19.482 1.00 98.25 188 ILE A CA 1
ATOM 1437 C C . ILE A 1 188 ? -10.868 -5.317 20.684 1.00 98.25 188 ILE A C 1
ATOM 1439 O O . ILE A 1 188 ? -11.034 -4.175 21.128 1.00 98.25 188 ILE A O 1
ATOM 1443 N N . GLY A 1 189 ? -11.447 -6.387 21.232 1.00 98.12 189 GLY A N 1
ATOM 1444 C CA . GLY A 1 189 ? -12.319 -6.362 22.398 1.00 98.12 189 GLY A CA 1
ATOM 1445 C C . GLY A 1 189 ? -11.621 -5.796 23.631 1.00 98.12 189 GLY A C 1
ATOM 1446 O O . GLY A 1 189 ? -12.157 -4.865 24.235 1.00 98.12 189 GLY A O 1
ATOM 1447 N N . GLU A 1 190 ? -10.418 -6.280 23.948 1.00 98.38 190 GLU A N 1
ATOM 1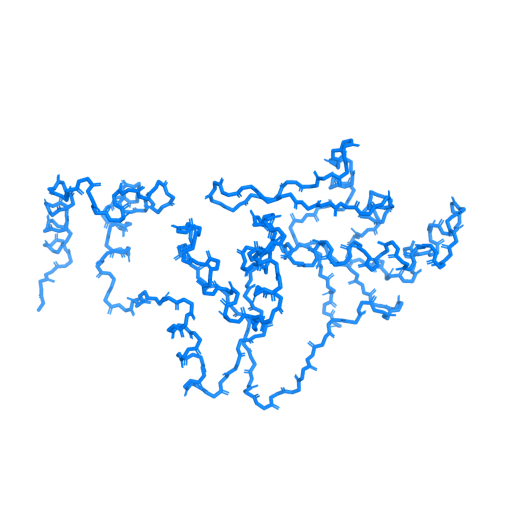448 C CA . GLU A 1 190 ? -9.618 -5.806 25.088 1.00 98.38 190 GLU A CA 1
ATOM 1449 C C . GLU A 1 190 ? -9.209 -4.336 24.934 1.00 98.38 190 GLU A C 1
ATOM 1451 O O . GLU A 1 190 ? -9.336 -3.552 25.871 1.00 98.38 190 GLU A O 1
ATOM 1456 N N . ILE A 1 191 ? -8.797 -3.914 23.732 1.00 98.38 191 ILE A N 1
ATOM 1457 C CA . ILE A 1 191 ? -8.459 -2.504 23.468 1.00 98.38 191 ILE A CA 1
ATOM 1458 C C . ILE A 1 191 ? -9.672 -1.601 23.722 1.00 98.38 191 ILE A C 1
ATOM 1460 O O . ILE A 1 191 ? -9.546 -0.514 24.295 1.00 98.38 191 ILE A O 1
ATOM 1464 N N . GLY A 1 192 ? -10.858 -2.041 23.299 1.00 98.19 192 GLY A N 1
ATOM 1465 C CA . GLY A 1 192 ? -12.085 -1.305 23.559 1.00 98.19 192 GLY A CA 1
ATOM 1466 C C . GLY A 1 192 ? -12.476 -1.282 25.044 1.00 98.19 192 GLY A C 1
ATOM 1467 O O . GLY A 1 192 ? -12.997 -0.261 25.490 1.00 98.19 192 GLY A O 1
ATOM 1468 N N . ASP A 1 193 ? -12.210 -2.348 25.812 1.00 98.19 193 ASP A N 1
ATOM 1469 C CA . ASP A 1 193 ? -12.418 -2.369 27.273 1.00 98.19 193 ASP A CA 1
ATOM 1470 C C . ASP A 1 193 ? -11.506 -1.364 27.971 1.00 98.19 193 ASP A C 1
ATOM 1472 O O . ASP A 1 193 ? -11.970 -0.559 28.783 1.00 98.19 193 ASP A O 1
ATOM 1476 N N . ASP A 1 194 ? -10.227 -1.348 27.599 1.00 97.56 194 ASP A N 1
ATOM 1477 C CA . ASP A 1 194 ? -9.244 -0.421 28.154 1.00 97.56 194 ASP A CA 1
ATOM 1478 C C . ASP A 1 194 ? -9.646 1.039 27.905 1.00 97.56 194 ASP A C 1
ATOM 1480 O O . ASP A 1 194 ? -9.419 1.920 28.739 1.00 97.56 194 ASP A O 1
ATOM 1484 N N . LEU A 1 195 ? -10.232 1.341 26.744 1.00 97.25 195 LEU A N 1
ATOM 1485 C CA . LEU A 1 195 ? -10.718 2.686 26.436 1.00 97.25 195 LEU A CA 1
ATOM 1486 C C . LEU A 1 195 ? -12.032 3.011 27.157 1.00 97.25 195 LEU A C 1
ATOM 1488 O O . LEU A 1 195 ? -12.217 4.158 27.578 1.00 97.25 195 LEU A O 1
ATOM 1492 N N . ALA A 1 196 ? -12.904 2.024 27.365 1.00 97.25 196 ALA A N 1
ATOM 1493 C CA . ALA A 1 196 ? -14.133 2.180 28.140 1.00 97.25 196 ALA A CA 1
ATOM 1494 C C . ALA A 1 196 ? -13.866 2.501 29.611 1.00 97.25 196 ALA A C 1
ATOM 1496 O O . ALA A 1 196 ? -14.491 3.411 30.157 1.00 97.25 196 ALA A O 1
ATOM 1497 N N . GLN A 1 197 ? -12.865 1.862 30.219 1.00 96.06 197 GLN A N 1
ATOM 1498 C CA . GLN A 1 197 ? -12.407 2.191 31.575 1.00 96.06 197 GLN A CA 1
ATOM 1499 C C . GLN A 1 197 ? -11.910 3.642 31.699 1.00 96.06 197 GLN A C 1
ATOM 1501 O O . GLN A 1 197 ? -11.995 4.239 32.768 1.00 96.06 197 GLN A O 1
ATOM 1506 N N . ASN A 1 198 ? -11.449 4.234 30.592 1.00 92.69 198 ASN A N 1
ATOM 1507 C CA . ASN A 1 198 ? -11.011 5.628 30.503 1.00 92.69 198 ASN A CA 1
ATOM 1508 C C . ASN A 1 198 ? -12.117 6.584 29.998 1.00 92.69 198 ASN A C 1
ATOM 1510 O O . ASN A 1 198 ? -11.825 7.707 29.588 1.00 92.69 198 ASN A O 1
ATOM 1514 N N . GLY A 1 199 ? -13.385 6.151 30.004 1.00 94.62 199 GLY A N 1
ATOM 1515 C CA . GLY A 1 199 ? -14.552 6.983 29.687 1.00 94.62 199 GLY A CA 1
ATOM 1516 C C . GLY A 1 199 ? -14.964 7.024 28.212 1.00 94.62 199 GLY A C 1
ATOM 1517 O O . GLY A 1 199 ? -15.832 7.816 27.845 1.00 94.62 199 GLY A O 1
ATOM 1518 N N . THR A 1 200 ? -14.378 6.192 27.346 1.00 97.00 200 THR A N 1
ATOM 1519 C CA . THR A 1 200 ? -14.797 6.092 25.936 1.00 97.00 200 THR A CA 1
ATOM 1520 C C . THR A 1 200 ? -15.904 5.053 25.777 1.00 97.00 200 THR A C 1
ATOM 1522 O O . THR A 1 200 ? -15.658 3.864 25.931 1.00 97.00 200 THR A O 1
ATOM 1525 N N . ALA A 1 201 ? -17.118 5.467 25.407 1.00 97.31 201 ALA A N 1
ATOM 1526 C CA . ALA A 1 201 ? -18.206 4.523 25.134 1.00 97.31 201 ALA A CA 1
ATOM 1527 C C . ALA A 1 201 ? -17.816 3.485 24.059 1.00 97.31 201 ALA A C 1
ATOM 1529 O O . ALA A 1 201 ? -17.145 3.816 23.075 1.00 97.31 201 ALA A O 1
ATOM 1530 N N . ARG A 1 202 ? -18.262 2.235 24.224 1.00 96.25 202 ARG A N 1
ATOM 1531 C CA . ARG A 1 202 ? -17.899 1.105 23.351 1.00 96.25 202 ARG A CA 1
ATOM 1532 C C . ARG A 1 202 ? -18.303 1.329 21.895 1.00 96.25 202 ARG A C 1
ATOM 1534 O O . ARG A 1 202 ? -17.553 0.988 20.985 1.00 96.25 202 ARG A O 1
ATOM 1541 N N . GLU A 1 203 ? -19.431 1.986 21.671 1.00 96.75 203 GLU A N 1
ATOM 1542 C CA . GLU A 1 203 ? -19.947 2.338 20.348 1.00 96.75 203 GLU A CA 1
ATOM 1543 C C . GLU A 1 203 ? -19.075 3.407 19.674 1.00 96.75 203 GLU A C 1
ATOM 1545 O O . GLU A 1 203 ? -18.847 3.376 18.463 1.00 96.75 203 GLU A O 1
ATOM 1550 N N . VAL A 1 204 ? -18.551 4.353 20.465 1.00 97.81 204 VAL A N 1
ATOM 1551 C CA . VAL A 1 204 ? -17.605 5.366 19.977 1.00 97.81 204 VAL A CA 1
ATOM 1552 C C . VAL A 1 204 ? -16.292 4.699 19.593 1.00 97.81 204 VAL A C 1
ATOM 1554 O O . VAL A 1 204 ? -15.781 4.982 18.513 1.00 97.81 204 VAL A O 1
ATOM 1557 N N . PHE A 1 205 ? -15.778 3.793 20.429 1.00 98.06 205 PHE A N 1
ATOM 1558 C CA . PHE A 1 205 ? -14.593 3.006 20.096 1.00 98.06 205 PHE A CA 1
ATOM 1559 C C . PHE A 1 205 ? -14.786 2.231 18.791 1.00 98.06 205 PHE A C 1
ATOM 1561 O O . PHE A 1 205 ? -13.965 2.385 17.895 1.00 98.06 205 PHE A O 1
ATOM 1568 N N . ALA A 1 206 ? -15.875 1.470 18.647 1.00 97.38 206 ALA A N 1
ATOM 1569 C CA . ALA A 1 206 ? -16.121 0.661 17.455 1.00 97.38 206 ALA A CA 1
ATOM 1570 C C . ALA A 1 206 ? -16.102 1.508 16.170 1.00 97.38 206 ALA A C 1
ATOM 1572 O O . ALA A 1 206 ? -15.412 1.170 15.209 1.00 97.38 206 ALA A O 1
ATOM 1573 N N . ARG A 1 207 ? -16.784 2.662 16.170 1.00 97.81 207 ARG A N 1
ATOM 1574 C CA . ARG A 1 207 ? -16.789 3.582 15.022 1.00 97.81 207 ARG A CA 1
ATOM 1575 C C . ARG A 1 207 ? -15.397 4.148 14.720 1.00 97.81 207 ARG A C 1
ATOM 1577 O O . ARG A 1 207 ? -14.993 4.199 13.562 1.00 97.81 207 ARG A O 1
AT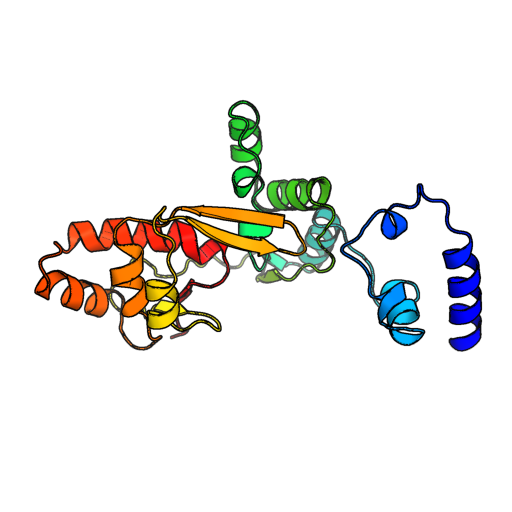OM 1584 N N . GLU A 1 208 ? -14.675 4.605 15.741 1.00 98.12 208 GLU A N 1
ATOM 1585 C CA . GLU A 1 208 ? -13.341 5.199 15.569 1.00 98.12 208 GLU A CA 1
ATOM 1586 C C . GLU A 1 208 ? -12.296 4.145 15.173 1.00 98.12 208 GLU A C 1
ATOM 1588 O O . GLU A 1 208 ? -11.396 4.446 14.393 1.00 98.12 208 GLU A O 1
ATOM 1593 N N . PHE A 1 209 ? -12.436 2.907 15.652 1.00 98.25 209 PHE A N 1
ATOM 1594 C CA . PHE A 1 209 ? -11.599 1.777 15.262 1.00 98.25 209 PHE A CA 1
ATOM 1595 C C . PHE A 1 209 ? -11.803 1.424 13.787 1.00 98.25 209 PHE A C 1
ATOM 1597 O O . PHE A 1 209 ? -10.826 1.329 13.053 1.00 98.25 209 PHE A O 1
ATOM 1604 N N . GLN A 1 210 ? -13.048 1.342 13.310 1.00 97.75 210 GLN A N 1
ATOM 1605 C CA . GLN A 1 210 ? -13.326 1.113 11.885 1.00 97.75 210 GLN A CA 1
ATOM 1606 C C . GLN A 1 210 ? -12.780 2.241 10.997 1.00 97.75 210 GLN A C 1
ATOM 1608 O O . GLN A 1 210 ? -12.191 1.985 9.947 1.00 97.75 210 GLN A O 1
ATOM 1613 N N . ALA A 1 211 ? -12.893 3.498 11.439 1.00 97.94 211 ALA A N 1
ATOM 1614 C CA . ALA A 1 211 ? -12.272 4.622 10.741 1.00 97.94 211 ALA A CA 1
ATOM 1615 C C . ALA A 1 211 ? -10.734 4.523 10.723 1.00 97.94 211 ALA A C 1
ATOM 1617 O O . ALA A 1 211 ? -10.104 4.882 9.727 1.00 97.94 211 ALA A O 1
ATOM 1618 N N . LEU A 1 212 ? -10.122 4.011 11.798 1.00 98.19 212 LEU A N 1
ATOM 1619 C CA . LEU A 1 212 ? -8.678 3.782 11.865 1.00 98.19 212 LEU A CA 1
ATOM 1620 C C . LEU A 1 212 ? -8.254 2.663 10.911 1.00 98.19 212 LEU A C 1
ATOM 1622 O O . LEU A 1 212 ? -7.272 2.837 10.195 1.00 98.19 212 LEU A O 1
ATOM 1626 N N . VAL A 1 213 ? -8.997 1.553 10.872 1.00 97.31 213 VAL A N 1
ATOM 1627 C CA . VAL A 1 213 ? -8.773 0.437 9.941 1.00 97.31 213 VAL A CA 1
ATOM 1628 C C . VAL A 1 213 ? -8.826 0.935 8.499 1.00 97.31 213 VAL A C 1
ATOM 1630 O O . VAL A 1 213 ? -7.844 0.786 7.776 1.00 97.31 213 VAL A O 1
ATOM 1633 N N . ALA A 1 214 ? -9.889 1.643 8.108 1.00 95.56 214 ALA A N 1
ATOM 1634 C CA . ALA A 1 214 ? -10.028 2.191 6.756 1.00 95.56 214 ALA A CA 1
ATOM 1635 C C . ALA A 1 214 ? -8.877 3.142 6.360 1.00 95.56 214 ALA A C 1
ATOM 1637 O O . ALA A 1 214 ? -8.490 3.220 5.190 1.00 95.56 214 ALA A O 1
ATOM 1638 N N . ALA A 1 215 ? -8.312 3.871 7.327 1.00 96.19 215 ALA A N 1
ATOM 1639 C CA . ALA A 1 215 ? -7.170 4.750 7.101 1.00 96.19 215 ALA A CA 1
ATOM 1640 C C . ALA A 1 215 ? -5.840 3.981 7.004 1.00 96.19 215 ALA A C 1
ATOM 1642 O O . ALA A 1 215 ? -5.031 4.270 6.121 1.00 96.19 215 ALA A O 1
ATOM 1643 N N . MET A 1 216 ? -5.610 3.018 7.900 1.00 96.31 216 MET A N 1
ATOM 1644 C CA . MET A 1 216 ? -4.299 2.405 8.136 1.00 96.31 216 MET A CA 1
ATOM 1645 C C . MET A 1 216 ? -4.089 1.067 7.423 1.00 96.31 216 MET A C 1
ATOM 1647 O O . MET A 1 216 ? -2.950 0.760 7.069 1.00 96.31 216 MET A O 1
ATOM 1651 N N . GLU A 1 217 ? -5.132 0.279 7.165 1.00 94.75 217 GLU A N 1
ATOM 1652 C CA . GLU A 1 217 ? -5.012 -1.013 6.470 1.00 94.75 217 GLU A CA 1
ATOM 1653 C C . GLU A 1 217 ? -4.430 -0.813 5.066 1.00 94.75 217 GLU A C 1
ATOM 1655 O O . GLU A 1 217 ? -3.442 -1.445 4.689 1.00 94.75 217 GLU A O 1
ATOM 1660 N N . LYS A 1 218 ? -4.938 0.185 4.330 1.00 93.25 218 LYS A N 1
ATOM 1661 C CA . LYS A 1 218 ? -4.430 0.541 2.997 1.00 93.25 218 LYS A CA 1
ATOM 1662 C C . LYS A 1 218 ? -2.969 0.997 2.988 1.00 93.25 218 LYS A C 1
ATOM 1664 O O . LYS A 1 218 ? -2.318 0.929 1.952 1.00 93.25 218 LYS A O 1
ATOM 1669 N N . THR A 1 219 ? -2.415 1.427 4.123 1.00 94.56 219 THR A N 1
ATOM 1670 C CA . THR A 1 219 ? -0.978 1.754 4.228 1.00 94.56 219 THR A CA 1
ATOM 1671 C C . THR A 1 219 ? -0.094 0.506 4.315 1.00 94.56 219 THR A C 1
ATOM 1673 O O . THR A 1 219 ? 1.129 0.623 4.323 1.00 94.56 219 THR A O 1
ATOM 1676 N N . ASN A 1 220 ? -0.695 -0.691 4.393 1.00 93.44 220 ASN A N 1
ATOM 1677 C CA . ASN A 1 220 ? -0.016 -1.958 4.653 1.00 93.44 220 ASN A CA 1
ATOM 1678 C C . ASN A 1 220 ? 0.793 -1.931 5.968 1.00 93.44 220 ASN A C 1
ATOM 1680 O O . ASN A 1 220 ? 1.906 -2.464 6.045 1.00 93.44 220 ASN A O 1
ATOM 1684 N N . ARG A 1 221 ? 0.254 -1.251 6.992 1.00 94.56 221 ARG A N 1
ATOM 1685 C CA . ARG A 1 221 ? 0.863 -1.134 8.328 1.00 94.56 221 ARG A CA 1
ATOM 1686 C C . ARG A 1 221 ? -0.007 -1.676 9.449 1.00 94.56 221 ARG A C 1
ATOM 1688 O O . ARG A 1 221 ? 0.566 -2.223 10.378 1.00 94.56 221 ARG A O 1
ATOM 1695 N N . LEU A 1 222 ? -1.332 -1.544 9.376 1.00 96.44 222 LEU A N 1
ATOM 1696 C CA . LEU A 1 222 ? -2.260 -2.141 10.341 1.00 96.44 222 LEU A CA 1
ATOM 1697 C C . LEU A 1 222 ? -2.849 -3.422 9.749 1.00 96.44 222 LEU A C 1
ATOM 1699 O O . LEU A 1 222 ? -3.454 -3.373 8.683 1.00 96.44 222 LEU A O 1
ATOM 1703 N N . LEU A 1 223 ? -2.638 -4.544 10.431 1.00 95.19 223 LEU A N 1
ATOM 1704 C CA . LEU A 1 223 ? -3.004 -5.891 9.992 1.00 95.19 223 LEU A CA 1
ATOM 1705 C C . LEU A 1 223 ? -3.686 -6.654 11.139 1.00 95.19 223 LEU A C 1
ATOM 1707 O O . LEU A 1 223 ? -3.662 -6.204 12.284 1.00 95.19 223 LEU A O 1
ATOM 1711 N N . ILE A 1 224 ? -4.267 -7.813 10.836 1.00 95.19 224 ILE A N 1
ATOM 1712 C CA . ILE A 1 224 ? -4.713 -8.790 11.836 1.00 95.19 224 ILE A CA 1
ATOM 1713 C C . ILE A 1 224 ? -3.658 -9.893 11.943 1.00 95.19 224 ILE A C 1
ATOM 1715 O O . ILE A 1 224 ? -3.132 -10.354 10.928 1.00 95.19 224 ILE A O 1
ATOM 1719 N N . SER A 1 225 ? -3.336 -10.305 13.170 1.00 92.62 225 SER A N 1
ATOM 1720 C CA . SER A 1 225 ? -2.498 -11.479 13.414 1.00 92.62 225 SER A CA 1
ATOM 1721 C C . SER A 1 225 ? -3.147 -12.718 12.808 1.00 92.62 225 SER A C 1
ATOM 1723 O O . SER A 1 225 ? -4.355 -12.912 12.932 1.00 92.62 225 SER A O 1
ATOM 1725 N N . ALA A 1 226 ? -2.341 -13.577 12.184 1.00 81.88 226 ALA A N 1
ATOM 1726 C CA . ALA A 1 226 ? -2.827 -14.887 11.777 1.00 81.88 226 ALA A CA 1
ATOM 1727 C C . ALA A 1 226 ? -3.317 -15.674 13.017 1.00 81.88 226 ALA A C 1
ATOM 1729 O O . ALA A 1 226 ? -2.739 -15.475 14.095 1.00 81.88 226 ALA A O 1
ATOM 1730 N N . PRO A 1 227 ? -4.365 -16.510 12.871 1.00 67.06 227 PRO A N 1
ATOM 1731 C CA . PRO A 1 227 ? -4.854 -17.389 13.934 1.00 67.06 227 PRO A CA 1
ATOM 1732 C C . PRO A 1 227 ? -3.784 -18.341 14.475 1.00 67.06 227 PRO A C 1
ATOM 1734 O O . PRO A 1 227 ? -2.912 -18.764 13.677 1.00 67.06 227 PRO A O 1
#

Secondary structure (DSSP, 8-state):
---HHHHHHHHHHHHHH--TT-HHHH-SS--HHHHSHHHHHHHHHH-SS-----HHHHHHHHHHTTEEEEEESSGGGG-GGGT---TTTHHHHHTS-HHHHHHHHHHHH-------EEEEETTSPP----TT-TT--EEETT--HHHHHHT--TTSEEEEEETTEEEEEEPPTTHHHHHTT-SSSS-HHHHHHHHHHTT--HHHHHHHHHHHHHHHGGGT-EEEPP-

pLDDT: mean 95.21, std 3.56, range [67.06, 98.44]

Radius of gyration: 21.82 Å; chains: 1; bounding box: 51×38×59 Å